Protein AF-A0A9Q4D054-F1 (afdb_monomer)

Mean predicted aligned error: 5.79 Å

Radius of gyration: 27.64 Å; Cα contacts (8 Å, |Δi|>4): 258; chains: 1; bounding box: 65×36×73 Å

Foldseek 3Di:
DVVVLVVVLVVLLQVQLVVCLVCPPVQKDADPPDDSVVDDSSVVSSVLLVCLLVVVCPVRIGGRHPVVVVVSVVSNVVSVVSVVVVVVVVVVLVVLLVLLLVLLLVLLVCVVVVVLVCLQVDDLVVLLVVLQVSLVSLLVNLVCCVVCVVNLLDADPDLSSGSLQRVVSLVSSLVSQCPHPDPSSNVSSVSSVVSLVSSLCSQCVRPQVDDPDSVGSSQSSCVSSVNHPDD

Structure (mmCIF, N/CA/C/O backbone):
data_AF-A0A9Q4D054-F1
#
_entry.id   AF-A0A9Q4D054-F1
#
loop_
_atom_site.group_PDB
_atom_site.id
_atom_site.type_symbol
_atom_site.label_atom_id
_atom_site.label_alt_id
_atom_site.label_comp_id
_atom_site.label_asym_id
_atom_site.label_entity_id
_atom_site.label_seq_id
_atom_site.pdbx_PDB_ins_code
_atom_site.Cartn_x
_atom_site.Cartn_y
_atom_site.Cartn_z
_atom_site.occupancy
_atom_site.B_iso_or_equiv
_atom_site.auth_seq_id
_atom_site.auth_comp_id
_atom_site.auth_asym_id
_atom_site.auth_atom_id
_atom_site.pdbx_PDB_model_num
ATOM 1 N N . MET A 1 1 ? 3.414 -5.822 -8.627 1.00 75.88 1 MET A N 1
ATOM 2 C CA . MET A 1 1 ? 4.301 -4.691 -8.261 1.00 75.88 1 MET A CA 1
ATOM 3 C C . MET A 1 1 ? 5.713 -4.878 -8.777 1.00 75.88 1 MET A C 1
ATOM 5 O O . MET A 1 1 ? 6.088 -4.112 -9.650 1.00 75.88 1 MET A O 1
ATOM 9 N N . ILE A 1 2 ? 6.439 -5.937 -8.394 1.00 84.94 2 ILE A N 1
ATOM 10 C CA . ILE A 1 2 ? 7.695 -6.313 -9.084 1.00 84.94 2 ILE A CA 1
ATOM 11 C C . ILE A 1 2 ? 7.468 -6.390 -10.602 1.00 84.94 2 ILE A C 1
ATOM 13 O O . ILE A 1 2 ? 8.199 -5.785 -11.373 1.00 84.94 2 ILE A O 1
ATOM 17 N N . THR A 1 3 ? 6.364 -7.010 -11.023 1.00 89.25 3 THR A N 1
ATOM 18 C CA . THR A 1 3 ? 5.925 -7.047 -12.426 1.00 89.25 3 THR A CA 1
ATOM 19 C C . THR A 1 3 ? 5.738 -5.664 -13.054 1.00 89.25 3 THR A C 1
ATOM 21 O O . THR A 1 3 ? 6.070 -5.493 -14.216 1.00 89.25 3 THR A O 1
ATOM 24 N N . ALA A 1 4 ? 5.227 -4.678 -12.309 1.00 88.81 4 ALA A N 1
ATOM 25 C CA . ALA A 1 4 ? 5.007 -3.326 -12.824 1.00 88.81 4 ALA A CA 1
ATOM 26 C C . ALA A 1 4 ? 6.339 -2.590 -13.021 1.00 88.81 4 ALA A C 1
ATOM 28 O O . ALA A 1 4 ? 6.563 -2.016 -14.079 1.00 88.81 4 ALA A O 1
ATOM 29 N N . VAL A 1 5 ? 7.258 -2.690 -12.054 1.00 90.25 5 VAL A N 1
ATOM 30 C CA . VAL A 1 5 ? 8.612 -2.123 -12.170 1.00 90.25 5 VAL A CA 1
ATOM 31 C C . VAL A 1 5 ? 9.384 -2.778 -13.317 1.00 90.25 5 VAL A C 1
ATOM 33 O O . VAL A 1 5 ? 10.006 -2.079 -14.113 1.00 90.25 5 VAL A O 1
ATOM 36 N N . LEU A 1 6 ? 9.303 -4.107 -13.451 1.00 92.19 6 LEU A N 1
ATOM 37 C CA . LEU A 1 6 ? 9.899 -4.832 -14.576 1.00 92.19 6 LEU A CA 1
ATOM 38 C C . LEU A 1 6 ? 9.287 -4.400 -15.909 1.00 92.19 6 LEU A C 1
ATOM 40 O O . LEU A 1 6 ? 10.019 -4.168 -16.865 1.00 92.19 6 LEU A O 1
ATOM 44 N N . LEU A 1 7 ? 7.963 -4.244 -15.971 1.00 95.06 7 LEU A N 1
ATOM 45 C CA . LEU A 1 7 ? 7.277 -3.759 -17.164 1.00 95.06 7 LEU A CA 1
ATOM 46 C C . LEU A 1 7 ? 7.747 -2.351 -17.542 1.00 95.06 7 LEU A C 1
ATOM 48 O O . LEU A 1 7 ? 8.040 -2.112 -18.708 1.00 95.06 7 LEU A O 1
ATOM 52 N N . TRP A 1 8 ? 7.869 -1.433 -16.582 1.00 94.25 8 TRP A N 1
ATOM 53 C CA . TRP A 1 8 ? 8.391 -0.089 -16.838 1.00 94.25 8 TRP A CA 1
ATOM 54 C C . TRP A 1 8 ? 9.838 -0.113 -17.327 1.00 94.25 8 TRP A C 1
ATOM 56 O O . TRP A 1 8 ? 10.148 0.569 -18.299 1.00 94.25 8 TRP A O 1
ATOM 66 N N . ALA A 1 9 ? 10.699 -0.932 -16.718 1.00 92.25 9 ALA A N 1
ATOM 67 C CA . ALA A 1 9 ? 12.081 -1.099 -17.163 1.00 92.25 9 ALA A CA 1
ATOM 68 C C . ALA A 1 9 ? 12.156 -1.654 -18.596 1.00 92.25 9 ALA A C 1
ATOM 70 O O . ALA A 1 9 ? 12.941 -1.164 -19.404 1.00 92.25 9 ALA A O 1
ATOM 71 N N . VAL A 1 10 ? 11.301 -2.625 -18.939 1.00 94.06 10 VAL A N 1
ATOM 72 C CA . VAL A 1 10 ? 11.200 -3.179 -20.298 1.00 94.06 10 VAL A CA 1
ATOM 73 C C . VAL A 1 10 ? 10.684 -2.133 -21.285 1.00 94.06 10 VAL A C 1
ATOM 75 O O . VAL A 1 10 ? 11.280 -1.965 -22.344 1.00 94.06 10 VAL A O 1
ATOM 78 N N . LEU A 1 11 ? 9.619 -1.398 -20.952 1.00 95.56 11 LEU A N 1
ATOM 79 C CA . LEU A 1 11 ? 9.072 -0.341 -21.811 1.00 95.56 11 LEU A CA 1
ATOM 80 C C . LEU A 1 11 ? 10.090 0.776 -22.051 1.00 95.56 11 LEU A C 1
ATOM 82 O O . LEU A 1 11 ? 10.229 1.247 -23.177 1.00 95.56 11 LEU A O 1
ATOM 86 N N . GLN A 1 12 ? 10.830 1.166 -21.013 1.00 94.75 12 GLN A N 1
ATOM 87 C CA . GLN A 1 12 ? 11.914 2.132 -21.126 1.00 94.75 12 GLN A CA 1
ATOM 88 C C . GLN A 1 12 ? 13.045 1.579 -22.000 1.00 94.75 12 GLN A C 1
ATOM 90 O O . GLN A 1 12 ? 13.529 2.290 -22.875 1.00 94.75 12 GLN A O 1
ATOM 95 N N . GLY A 1 13 ? 13.410 0.306 -21.829 1.00 93.88 13 GLY A N 1
ATOM 96 C CA . GLY A 1 13 ? 14.429 -0.355 -22.642 1.00 93.88 13 GLY A CA 1
ATOM 97 C C . GLY A 1 13 ? 14.083 -0.418 -24.114 1.00 93.88 13 GLY A C 1
ATOM 98 O O . GLY A 1 13 ? 14.880 -0.006 -24.950 1.00 93.88 13 GLY A O 1
ATOM 99 N N . VAL A 1 14 ? 12.865 -0.847 -24.430 1.00 95.06 14 VAL A N 1
ATOM 100 C CA . VAL A 1 14 ? 12.359 -0.860 -25.804 1.00 95.06 14 VAL A CA 1
ATOM 101 C C . VAL A 1 14 ? 12.275 0.563 -26.362 1.00 95.06 14 VAL A C 1
ATOM 103 O O . VAL A 1 14 ? 12.708 0.798 -27.485 1.00 95.06 14 VAL A O 1
ATOM 106 N N . GLY A 1 15 ? 11.775 1.527 -25.584 1.00 95.31 15 GLY A N 1
ATOM 107 C CA . GLY A 1 15 ? 11.657 2.923 -26.009 1.00 95.31 15 GLY A CA 1
ATOM 108 C C . GLY A 1 15 ? 13.002 3.562 -26.361 1.00 95.31 15 GLY A C 1
ATOM 109 O O . GLY A 1 15 ? 13.136 4.152 -27.430 1.00 95.31 15 GLY A O 1
ATOM 110 N N . TRP A 1 16 ? 14.016 3.404 -25.507 1.00 95.25 16 TRP A N 1
ATOM 111 C CA . TRP A 1 16 ? 15.362 3.916 -25.781 1.00 95.25 16 TRP A CA 1
ATOM 112 C C . TRP A 1 16 ? 16.071 3.140 -26.887 1.00 95.25 16 TRP A C 1
ATOM 114 O O . TRP A 1 16 ? 16.706 3.758 -27.739 1.00 95.25 16 TRP A O 1
ATOM 124 N N . ALA A 1 17 ? 15.901 1.817 -26.949 1.00 93.69 17 ALA A N 1
ATOM 125 C CA . ALA A 1 17 ? 16.440 1.023 -28.046 1.00 93.69 17 ALA A CA 1
ATOM 126 C C . ALA A 1 17 ? 15.888 1.486 -29.401 1.00 93.69 17 ALA A C 1
ATOM 128 O O . ALA A 1 17 ? 16.654 1.606 -30.347 1.00 93.69 17 ALA A O 1
ATOM 129 N N . LEU A 1 18 ? 14.600 1.835 -29.498 1.00 94.94 18 LEU A N 1
ATOM 130 C CA . LEU A 1 18 ? 14.015 2.390 -30.726 1.00 94.94 18 LEU A CA 1
ATOM 131 C C . LEU A 1 18 ? 14.590 3.766 -31.107 1.00 94.94 18 LEU A C 1
ATOM 133 O O . LEU A 1 18 ? 14.653 4.083 -32.292 1.00 94.94 18 LEU A O 1
ATOM 137 N N . ILE A 1 19 ? 15.026 4.573 -30.133 1.00 94.12 19 ILE A N 1
ATOM 138 C CA . ILE A 1 19 ? 15.697 5.862 -30.380 1.00 94.12 19 ILE A CA 1
ATOM 139 C C . ILE A 1 19 ? 17.122 5.639 -30.909 1.00 94.12 19 ILE A C 1
ATOM 141 O O . ILE A 1 19 ? 17.569 6.341 -31.820 1.00 94.12 19 ILE A O 1
ATOM 145 N N . TYR A 1 20 ? 17.834 4.656 -30.357 1.00 93.44 20 TYR A N 1
ATOM 146 C CA . TYR A 1 20 ? 19.212 4.346 -30.742 1.00 93.44 20 TYR A CA 1
ATOM 147 C C . TYR A 1 20 ? 19.309 3.542 -32.033 1.00 93.44 20 TYR A C 1
ATOM 149 O O . TYR A 1 20 ? 20.205 3.811 -32.824 1.00 93.44 20 TYR A O 1
ATOM 157 N N . TYR A 1 21 ? 18.364 2.638 -32.292 1.00 93.75 21 TYR A N 1
ATOM 158 C CA . TYR A 1 21 ? 18.330 1.754 -33.457 1.00 93.75 21 TYR A CA 1
ATOM 159 C C . TYR A 1 21 ? 18.643 2.441 -34.802 1.00 93.75 21 TYR A C 1
ATOM 161 O O . TYR A 1 21 ? 19.543 1.968 -35.487 1.00 93.75 21 TYR A O 1
ATOM 169 N N . PRO A 1 22 ? 18.016 3.575 -35.190 1.00 93.19 22 PRO A N 1
ATOM 170 C CA . PRO A 1 22 ? 18.327 4.232 -36.466 1.00 93.19 22 PRO A CA 1
ATOM 171 C C . PRO A 1 22 ? 19.727 4.867 -36.529 1.00 93.19 22 PRO A C 1
ATOM 173 O O . PRO A 1 22 ? 20.166 5.262 -37.606 1.00 93.19 22 PRO A O 1
ATOM 176 N N . HIS A 1 23 ? 20.411 4.992 -35.391 1.00 90.44 23 HIS A N 1
ATOM 177 C CA . HIS A 1 23 ? 21.765 5.528 -35.282 1.00 90.44 23 HIS A CA 1
ATOM 178 C C . HIS A 1 23 ? 22.808 4.417 -35.096 1.00 90.44 23 HIS A C 1
ATOM 180 O O . HIS A 1 23 ? 23.997 4.713 -35.060 1.00 90.44 23 HIS A O 1
ATOM 186 N N . VAL A 1 24 ? 22.411 3.149 -34.981 1.00 90.12 24 VAL A N 1
ATOM 187 C CA . VAL A 1 24 ? 23.345 2.019 -34.920 1.00 90.12 24 VAL A CA 1
ATOM 188 C C . VAL A 1 24 ? 23.694 1.561 -36.347 1.00 90.12 24 VAL A C 1
ATOM 190 O O . VAL A 1 24 ? 22.805 1.519 -37.197 1.00 90.12 24 VAL A O 1
ATOM 193 N N . PRO A 1 25 ? 24.968 1.245 -36.655 1.00 87.94 25 PRO A N 1
ATOM 194 C CA . PRO A 1 25 ? 26.162 1.462 -35.827 1.00 87.94 25 PRO A CA 1
ATOM 195 C C . PRO A 1 25 ? 26.776 2.868 -35.981 1.00 87.94 25 PRO A C 1
ATOM 197 O O . PRO A 1 25 ? 27.589 3.278 -35.160 1.00 87.94 25 PRO A O 1
ATOM 200 N N . GLY A 1 26 ? 26.402 3.635 -37.014 1.00 88.44 26 GLY A N 1
ATOM 201 C CA . GLY A 1 26 ? 27.140 4.835 -37.450 1.00 88.44 26 GLY A CA 1
ATOM 202 C C . GLY A 1 26 ? 27.190 6.026 -36.476 1.00 88.44 26 GLY A C 1
ATOM 203 O O . GLY A 1 26 ? 28.049 6.892 -36.616 1.00 88.44 26 GLY A O 1
ATOM 204 N N . GLY A 1 27 ? 26.287 6.085 -35.500 1.00 88.44 27 GLY A N 1
ATOM 205 C CA . GLY A 1 27 ? 26.221 7.097 -34.441 1.00 88.44 27 GLY A CA 1
ATOM 206 C C . GLY A 1 27 ? 26.986 6.724 -33.169 1.00 88.44 27 GLY A C 1
ATOM 207 O O . GLY A 1 27 ? 26.933 7.474 -32.187 1.00 88.44 27 GLY A O 1
ATOM 208 N N . PHE A 1 28 ? 27.687 5.586 -33.180 1.00 91.69 28 PHE A N 1
ATOM 209 C CA . PHE A 1 28 ? 28.483 5.074 -32.071 1.00 91.69 28 PHE A CA 1
ATOM 210 C C . PHE A 1 28 ? 29.929 4.803 -32.506 1.00 91.69 28 PHE A C 1
ATOM 212 O O . PHE A 1 28 ? 30.225 4.556 -33.672 1.00 91.69 28 PHE A O 1
ATOM 219 N N . MET A 1 29 ? 30.848 4.902 -31.549 1.00 91.75 29 MET A N 1
ATOM 220 C CA . MET A 1 29 ? 32.232 4.465 -31.681 1.00 91.75 29 MET A CA 1
ATOM 221 C C . MET A 1 29 ? 32.429 3.206 -30.852 1.00 91.75 29 MET A C 1
ATOM 223 O O . MET A 1 29 ? 32.107 3.193 -29.662 1.00 91.75 29 MET A O 1
ATOM 227 N N . HIS A 1 30 ? 33.013 2.193 -31.481 1.00 91.94 30 HIS A N 1
ATOM 228 C CA . HIS A 1 30 ? 33.286 0.900 -30.873 1.00 91.94 30 HIS A CA 1
ATOM 229 C C . HIS A 1 30 ? 34.761 0.765 -30.519 1.00 91.94 30 HIS A C 1
ATOM 231 O O . HIS A 1 30 ? 35.642 1.248 -31.236 1.00 91.94 30 HIS A O 1
ATOM 237 N N . SER A 1 31 ? 35.035 0.123 -29.388 1.00 89.38 31 SER A N 1
ATOM 238 C CA . SER A 1 31 ? 36.402 -0.143 -28.948 1.00 89.38 31 SER A CA 1
ATOM 239 C C . SER A 1 31 ? 37.139 -1.105 -29.885 1.00 89.38 31 SER A C 1
ATOM 241 O O . SER A 1 31 ? 36.542 -1.947 -30.557 1.00 89.38 31 SER A O 1
ATOM 243 N N . SER A 1 32 ? 38.469 -0.994 -29.916 1.00 82.81 32 SER A N 1
ATOM 244 C CA . SER A 1 32 ? 39.326 -1.858 -30.729 1.00 82.81 32 SER A CA 1
ATOM 245 C C . SER A 1 32 ? 39.108 -3.336 -30.386 1.00 82.81 32 SER A C 1
ATOM 247 O O . SER A 1 32 ? 39.437 -3.766 -29.283 1.00 82.81 32 SER A O 1
ATOM 249 N N . GLY A 1 33 ? 38.603 -4.115 -31.346 1.00 82.56 33 GLY A N 1
ATOM 250 C CA . GLY A 1 33 ? 38.306 -5.543 -31.176 1.00 82.56 33 GLY A CA 1
ATOM 251 C C . GLY A 1 33 ? 36.815 -5.884 -31.086 1.00 82.56 33 GLY A C 1
ATOM 252 O O . GLY A 1 33 ? 36.487 -7.065 -31.064 1.00 82.56 33 GLY A O 1
ATOM 253 N N . VAL A 1 34 ? 35.931 -4.882 -31.074 1.00 85.31 34 VAL A N 1
ATOM 254 C CA . VAL A 1 34 ? 34.482 -5.060 -31.237 1.00 85.31 34 VAL A CA 1
ATOM 255 C C . VAL A 1 34 ? 34.123 -4.718 -32.681 1.00 85.31 34 VAL A C 1
ATOM 257 O O . VAL A 1 34 ? 34.277 -3.567 -33.090 1.00 85.31 34 VAL A O 1
ATOM 260 N N . ASP A 1 35 ? 33.681 -5.708 -33.457 1.00 86.00 35 ASP A N 1
ATOM 261 C CA . ASP A 1 35 ? 33.114 -5.477 -34.787 1.00 86.00 35 ASP A CA 1
ATOM 262 C C . ASP A 1 35 ? 31.592 -5.281 -34.652 1.00 86.00 35 ASP A C 1
ATOM 264 O O . ASP A 1 35 ? 30.904 -6.206 -34.214 1.00 86.00 35 ASP A O 1
ATOM 268 N N . PRO A 1 36 ? 31.037 -4.106 -35.004 1.00 83.75 36 PRO A N 1
ATOM 269 C CA . PRO A 1 36 ? 29.593 -3.879 -34.958 1.00 83.75 36 PRO A CA 1
ATOM 270 C C . PRO A 1 36 ? 28.806 -4.866 -35.829 1.00 83.75 36 PRO A C 1
ATOM 272 O O . PRO A 1 36 ? 27.658 -5.170 -35.524 1.00 83.75 36 PRO A O 1
ATOM 275 N N . ALA A 1 37 ? 29.413 -5.403 -36.898 1.00 86.56 37 ALA A N 1
ATOM 276 C CA . ALA A 1 37 ? 28.754 -6.352 -37.794 1.00 86.56 37 ALA A CA 1
ATOM 277 C C . ALA A 1 37 ? 28.475 -7.723 -37.147 1.00 86.56 37 ALA A C 1
ATOM 279 O O . ALA A 1 37 ? 27.652 -8.482 -37.665 1.00 86.56 37 ALA A O 1
ATOM 280 N N . ASP A 1 38 ? 29.126 -8.037 -36.021 1.00 88.56 38 ASP A N 1
ATOM 281 C CA . ASP A 1 38 ? 28.925 -9.290 -35.287 1.00 88.56 38 ASP A CA 1
ATOM 282 C C . ASP A 1 38 ? 27.629 -9.292 -34.453 1.00 88.56 38 ASP A C 1
ATOM 284 O O . ASP A 1 38 ? 27.183 -10.351 -33.995 1.00 88.56 38 ASP A O 1
ATOM 288 N N . TYR A 1 39 ? 26.995 -8.128 -34.263 1.00 88.06 39 TYR A N 1
ATOM 289 C CA . TYR A 1 39 ? 25.825 -7.961 -33.404 1.00 88.06 39 TYR A CA 1
ATOM 290 C C . TYR A 1 39 ? 24.630 -7.411 -34.192 1.00 88.06 39 TYR A C 1
ATOM 292 O O . TYR A 1 39 ? 24.776 -6.485 -34.981 1.00 88.06 39 TYR A O 1
ATOM 300 N N . PRO A 1 40 ? 23.404 -7.922 -33.974 1.00 92.06 40 PRO A N 1
ATOM 301 C CA . PRO A 1 40 ? 22.220 -7.294 -34.547 1.00 92.06 40 PRO A CA 1
ATOM 302 C C . PRO A 1 40 ? 22.019 -5.881 -33.982 1.00 92.06 40 PRO A C 1
ATOM 304 O O . PRO A 1 40 ? 21.974 -5.716 -32.761 1.00 92.06 40 PRO A O 1
ATOM 307 N N . ASP A 1 41 ? 21.772 -4.895 -34.847 1.00 91.94 41 ASP A N 1
ATOM 308 C CA . ASP A 1 41 ? 21.657 -3.473 -34.474 1.00 91.94 41 ASP A CA 1
ATOM 309 C C . ASP A 1 41 ? 20.685 -3.208 -33.306 1.00 91.94 41 ASP A C 1
ATOM 311 O O . ASP A 1 41 ? 20.919 -2.366 -32.440 1.00 91.94 41 ASP A O 1
ATOM 315 N N . PHE A 1 42 ? 19.572 -3.949 -33.242 1.00 91.25 42 PHE A N 1
ATOM 316 C CA . PHE A 1 42 ? 18.596 -3.810 -32.154 1.00 91.25 42 PHE A CA 1
ATOM 317 C C . PHE A 1 42 ? 19.110 -4.356 -30.815 1.00 91.25 42 PHE A C 1
ATOM 319 O O . PHE A 1 42 ? 18.810 -3.803 -29.756 1.00 91.25 42 PHE A O 1
ATOM 326 N N . VAL A 1 43 ? 19.887 -5.441 -30.851 1.00 92.00 43 VAL A N 1
ATOM 327 C CA . VAL A 1 43 ? 20.518 -6.016 -29.656 1.00 92.00 43 VAL A CA 1
ATOM 328 C C . VAL A 1 43 ? 21.593 -5.067 -29.139 1.00 92.00 43 VAL A C 1
ATOM 330 O O . VAL A 1 43 ? 21.680 -4.851 -27.934 1.00 92.00 43 VAL A O 1
ATOM 333 N N . GLU A 1 44 ? 22.345 -4.437 -30.039 1.00 92.56 44 GLU A N 1
ATOM 334 C CA . GLU A 1 44 ? 23.320 -3.406 -29.692 1.00 92.56 44 GLU A CA 1
ATOM 335 C C . GLU A 1 44 ? 22.656 -2.153 -29.090 1.00 92.56 44 GLU A C 1
ATOM 337 O O . GLU A 1 44 ? 23.085 -1.654 -28.049 1.00 92.56 44 GLU A O 1
ATOM 342 N N . ALA A 1 45 ? 21.531 -1.698 -29.647 1.00 93.69 45 ALA A N 1
ATOM 343 C CA . ALA A 1 45 ? 20.749 -0.606 -29.065 1.00 93.69 45 ALA A CA 1
ATOM 344 C C . ALA A 1 45 ? 20.244 -0.930 -27.640 1.00 93.69 45 ALA A C 1
ATOM 346 O O . ALA A 1 45 ? 20.303 -0.081 -26.744 1.00 93.69 45 ALA A O 1
ATOM 347 N N . LEU A 1 46 ? 19.786 -2.167 -27.400 1.00 93.56 46 LEU A N 1
ATOM 348 C CA . LEU A 1 46 ? 19.413 -2.640 -26.061 1.00 93.56 46 LEU A CA 1
ATOM 349 C C . LEU A 1 46 ? 20.620 -2.756 -25.123 1.00 93.56 46 LEU A C 1
ATOM 351 O O . LEU A 1 46 ? 20.499 -2.454 -23.936 1.00 93.56 46 LEU A O 1
ATOM 355 N N . TYR A 1 47 ? 21.777 -3.171 -25.634 1.00 93.38 47 TYR A N 1
ATOM 356 C CA . TYR A 1 47 ? 23.019 -3.225 -24.870 1.00 93.38 47 TYR A CA 1
ATOM 357 C C . TYR A 1 47 ? 23.406 -1.836 -24.347 1.00 93.38 47 TYR A C 1
ATOM 359 O O . TYR A 1 47 ? 23.598 -1.667 -23.140 1.00 93.38 47 TYR A O 1
ATOM 367 N N . VAL A 1 48 ? 23.400 -0.819 -25.218 1.00 92.69 48 VAL A N 1
ATOM 368 C CA . VAL A 1 48 ? 23.638 0.584 -24.834 1.00 92.69 48 VAL A CA 1
ATOM 369 C C . VAL A 1 48 ? 22.617 1.047 -23.791 1.00 92.69 48 VAL A C 1
ATOM 371 O O . VAL A 1 48 ? 22.988 1.703 -22.808 1.00 92.69 48 VAL A O 1
ATOM 374 N N . PHE A 1 49 ? 21.344 0.663 -23.955 1.00 92.25 49 PHE A N 1
ATOM 375 C CA . PHE A 1 49 ? 20.312 0.942 -22.961 1.00 92.25 49 PHE A CA 1
ATOM 376 C C . PHE A 1 49 ? 20.676 0.359 -21.589 1.00 92.25 49 PHE A C 1
ATOM 378 O O . PHE A 1 49 ? 20.699 1.106 -20.610 1.00 92.25 49 PHE A O 1
ATOM 385 N N . PHE A 1 50 ? 20.987 -0.937 -21.498 1.00 91.50 50 PHE A N 1
ATOM 386 C CA . PHE A 1 50 ? 21.301 -1.576 -20.219 1.00 91.50 50 PHE A CA 1
ATOM 387 C C . PHE A 1 50 ? 22.544 -0.973 -19.572 1.00 91.50 50 PHE A C 1
ATOM 389 O O . PHE A 1 50 ? 22.503 -0.668 -18.383 1.00 91.50 50 PHE A O 1
ATOM 396 N N . MET A 1 51 ? 23.599 -0.720 -20.350 1.00 92.56 51 MET A N 1
ATOM 397 C CA . MET A 1 51 ? 24.837 -0.112 -19.854 1.00 92.56 51 MET A CA 1
ATOM 398 C C . MET A 1 51 ? 24.615 1.275 -19.254 1.00 92.56 51 MET A C 1
ATOM 400 O O . MET A 1 51 ? 25.193 1.604 -18.215 1.00 92.56 51 MET A O 1
ATOM 404 N N . THR A 1 52 ? 23.760 2.073 -19.890 1.00 91.75 52 THR A N 1
ATOM 405 C CA . THR A 1 52 ? 23.425 3.426 -19.436 1.00 91.75 52 THR A CA 1
ATOM 406 C C . THR A 1 52 ? 22.452 3.394 -18.254 1.00 91.75 52 THR A C 1
ATOM 408 O O . THR A 1 52 ? 22.629 4.144 -17.296 1.00 91.75 52 THR A O 1
ATOM 411 N N . LEU A 1 53 ? 21.459 2.495 -18.267 1.00 89.75 53 LEU A N 1
ATOM 412 C CA . LEU A 1 53 ? 20.499 2.319 -17.172 1.00 89.75 53 LEU A CA 1
ATOM 413 C C . LEU A 1 53 ? 21.185 1.851 -15.886 1.00 89.75 53 LEU A C 1
ATOM 415 O O . LEU A 1 53 ? 20.921 2.392 -14.815 1.00 89.75 53 LEU A O 1
ATOM 419 N N . SER A 1 54 ? 22.056 0.844 -15.980 1.00 88.25 54 SER A N 1
ATOM 420 C CA . SER A 1 54 ? 22.768 0.297 -14.824 1.00 88.25 54 SER A CA 1
ATOM 421 C C . SER A 1 54 ? 23.945 1.168 -14.392 1.00 88.25 54 SER A C 1
ATOM 423 O O . SER A 1 54 ? 24.639 0.814 -13.441 1.00 88.25 54 SER A O 1
ATOM 425 N N . THR A 1 55 ? 24.200 2.283 -15.090 1.00 88.69 55 THR A N 1
ATOM 426 C CA . THR A 1 55 ? 25.364 3.164 -14.898 1.00 88.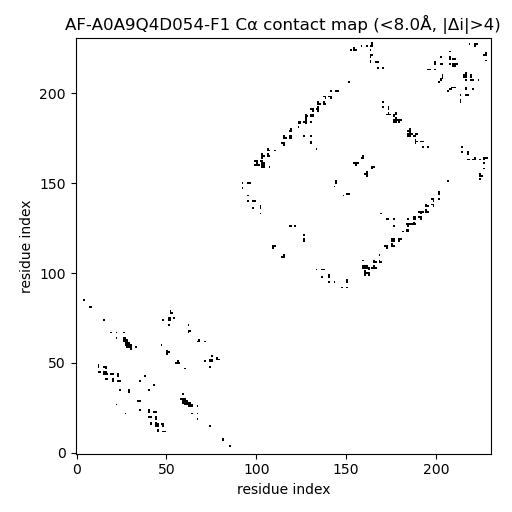69 55 THR A CA 1
ATOM 427 C C . THR A 1 55 ? 26.710 2.439 -15.003 1.00 88.69 55 THR A C 1
ATOM 429 O O . THR A 1 55 ? 27.717 2.915 -14.490 1.00 88.69 55 THR A O 1
ATOM 432 N N . LEU A 1 56 ? 26.725 1.269 -15.651 1.00 91.00 56 LEU A N 1
ATOM 433 C CA . LEU A 1 56 ? 27.895 0.400 -15.698 1.00 91.00 56 LEU A CA 1
ATOM 434 C C . LEU A 1 56 ? 28.880 0.894 -16.755 1.00 91.00 56 LEU A C 1
ATOM 436 O O . LEU A 1 56 ? 30.062 1.024 -16.457 1.00 91.00 56 LEU A O 1
ATOM 440 N N . GLY A 1 57 ? 28.373 1.196 -17.957 1.00 88.94 57 GLY A N 1
ATOM 441 C CA . GLY A 1 57 ? 29.105 1.905 -19.006 1.00 88.94 57 GLY A CA 1
ATOM 442 C C . GLY A 1 57 ? 30.521 1.386 -19.258 1.00 88.94 57 GLY A C 1
ATOM 443 O O . GLY A 1 57 ? 31.472 2.136 -19.056 1.00 88.94 57 GLY A O 1
ATOM 444 N N . PHE A 1 58 ? 30.665 0.139 -19.725 1.00 88.62 58 PHE A N 1
ATOM 445 C CA . PHE A 1 58 ? 31.973 -0.474 -20.013 1.00 88.62 58 PHE A CA 1
ATOM 446 C C . PHE A 1 58 ? 32.872 0.368 -20.941 1.00 88.62 58 PHE A C 1
ATOM 448 O O . PHE A 1 58 ? 34.093 0.227 -20.899 1.00 88.62 58 PHE A O 1
ATOM 455 N N . GLY A 1 59 ? 32.283 1.267 -21.737 1.00 87.81 59 GLY A N 1
ATOM 456 C CA . GLY A 1 59 ? 33.006 2.198 -22.607 1.00 87.81 59 GLY A CA 1
ATOM 457 C C . GLY A 1 59 ? 33.448 1.576 -23.931 1.00 87.81 59 GLY A C 1
ATOM 458 O O . GLY A 1 59 ? 34.213 2.184 -24.672 1.00 87.81 59 GLY A O 1
ATOM 459 N N . ASP A 1 60 ? 32.962 0.376 -24.224 1.00 90.25 60 ASP A N 1
ATOM 460 C CA . ASP A 1 60 ? 33.166 -0.363 -25.462 1.00 90.25 60 ASP A CA 1
ATOM 461 C C . ASP A 1 60 ? 32.281 0.135 -26.610 1.00 90.25 60 ASP A C 1
ATOM 463 O O . ASP A 1 60 ? 32.703 0.048 -27.760 1.00 90.25 60 ASP A O 1
ATOM 467 N N . VAL A 1 61 ? 31.109 0.699 -26.297 1.00 90.81 61 VAL A N 1
ATOM 468 C CA . VAL A 1 61 ? 30.218 1.393 -27.238 1.00 90.81 61 VAL A CA 1
ATOM 469 C C . VAL A 1 61 ? 29.930 2.796 -26.706 1.00 90.81 61 VAL A C 1
ATOM 471 O O . VAL A 1 61 ? 29.324 2.963 -25.645 1.00 90.81 61 VAL A O 1
ATOM 474 N N . VAL A 1 62 ? 30.377 3.825 -27.429 1.00 91.25 62 VAL A N 1
ATOM 475 C CA . VAL A 1 62 ? 30.305 5.228 -26.988 1.00 91.25 62 VAL A CA 1
ATOM 476 C C . VAL A 1 62 ? 29.538 6.074 -28.006 1.00 91.25 62 VAL A C 1
ATOM 478 O O . VAL A 1 62 ? 29.883 6.052 -29.186 1.00 91.25 62 VAL A O 1
ATOM 481 N N . PRO A 1 63 ? 28.527 6.864 -27.597 1.00 91.25 63 PRO A N 1
ATOM 482 C CA . PRO A 1 63 ? 27.771 7.700 -28.525 1.00 91.25 63 PRO A CA 1
ATOM 483 C C . PRO A 1 63 ? 28.625 8.847 -29.080 1.00 91.25 63 PRO A C 1
ATOM 485 O O . PRO A 1 63 ? 29.217 9.626 -28.326 1.00 91.25 63 PRO A O 1
ATOM 488 N N . THR A 1 64 ? 28.656 8.986 -30.405 1.00 92.88 64 THR A N 1
ATOM 489 C CA . THR A 1 64 ? 29.393 10.045 -31.116 1.00 92.88 64 THR A CA 1
ATOM 490 C C . THR A 1 64 ? 28.470 11.048 -31.792 1.00 92.88 64 THR A C 1
ATOM 492 O O . THR A 1 64 ? 28.811 12.234 -31.843 1.00 92.88 64 THR A O 1
ATOM 495 N N . ASP A 1 65 ? 27.293 10.607 -32.240 1.00 92.19 65 ASP A N 1
ATOM 496 C CA . ASP A 1 65 ? 26.283 11.476 -32.839 1.00 92.19 65 ASP A CA 1
ATOM 497 C C . ASP A 1 65 ? 25.789 12.545 -31.835 1.00 92.19 65 ASP A C 1
ATOM 499 O O . ASP A 1 65 ? 25.446 12.202 -30.697 1.00 92.19 65 ASP A O 1
ATOM 503 N N . PRO A 1 66 ? 25.737 13.844 -32.204 1.00 91.44 66 PRO A N 1
ATOM 504 C CA . PRO A 1 66 ? 25.308 14.906 -31.296 1.00 91.44 66 PRO A CA 1
ATOM 505 C C . PRO A 1 66 ? 23.931 14.678 -30.664 1.00 91.44 66 PRO A C 1
ATOM 507 O O . PRO A 1 66 ? 23.750 15.008 -29.491 1.00 91.44 66 PRO A O 1
ATOM 510 N N . GLY A 1 67 ? 22.980 14.098 -31.406 1.00 91.25 67 GLY A N 1
ATOM 511 C CA . GLY A 1 67 ? 21.649 13.781 -30.890 1.00 91.25 67 GLY A CA 1
ATOM 512 C C . GLY A 1 67 ? 21.715 12.716 -29.801 1.00 91.25 67 GLY A C 1
ATOM 513 O O . GLY A 1 67 ? 21.229 12.922 -28.685 1.00 91.25 67 GLY A O 1
ATOM 514 N N . ILE A 1 68 ? 22.404 11.609 -30.082 1.00 91.38 68 ILE A N 1
ATOM 515 C CA . ILE A 1 68 ? 22.568 10.509 -29.124 1.00 91.38 68 ILE A CA 1
ATOM 516 C C . ILE A 1 68 ? 23.387 10.928 -27.892 1.00 91.38 68 ILE A C 1
ATOM 518 O O . ILE A 1 68 ? 23.074 10.520 -26.771 1.00 91.38 68 ILE A O 1
ATOM 522 N N . ARG A 1 69 ? 24.381 11.811 -28.047 1.00 92.44 69 ARG A N 1
ATOM 523 C CA . ARG A 1 69 ? 25.168 12.349 -26.921 1.00 92.44 69 ARG A CA 1
ATOM 524 C C . ARG A 1 69 ? 24.343 13.167 -25.929 1.00 92.44 69 ARG A C 1
ATOM 526 O O . ARG A 1 69 ? 24.705 13.220 -24.757 1.00 92.44 69 ARG A O 1
ATOM 533 N N . VAL A 1 70 ? 23.251 13.789 -26.373 1.00 92.69 70 VAL A N 1
ATOM 534 C CA . VAL A 1 70 ? 22.278 14.453 -25.488 1.00 92.69 70 VAL A CA 1
ATOM 535 C C . VAL A 1 70 ? 21.265 13.447 -24.941 1.00 92.69 70 VAL A C 1
ATOM 537 O O . VAL A 1 70 ? 20.887 13.517 -23.771 1.00 92.69 70 VAL A O 1
ATOM 540 N N . ALA A 1 71 ? 20.855 12.482 -25.763 1.00 92.25 71 ALA A N 1
ATOM 541 C CA . ALA A 1 71 ? 19.913 11.436 -25.384 1.00 92.25 71 ALA A CA 1
ATOM 542 C C . ALA A 1 71 ? 20.435 10.546 -24.242 1.00 92.25 71 ALA A C 1
ATOM 544 O O . ALA A 1 71 ? 19.679 10.230 -23.330 1.00 92.25 71 ALA A O 1
ATOM 545 N N . ALA A 1 72 ? 21.716 10.164 -24.251 1.00 90.38 72 ALA A N 1
ATOM 546 C CA . ALA A 1 72 ? 22.287 9.247 -23.260 1.00 90.38 72 ALA A CA 1
ATOM 547 C C . ALA A 1 72 ? 22.231 9.775 -21.804 1.00 90.38 72 ALA A C 1
ATOM 549 O O . ALA A 1 72 ? 21.740 9.055 -20.931 1.00 90.38 72 ALA A O 1
ATOM 550 N N . PRO A 1 73 ? 22.618 11.031 -21.495 1.00 91.50 73 PRO A N 1
ATOM 551 C CA . PRO A 1 73 ? 22.395 11.609 -20.168 1.00 91.50 73 PRO A CA 1
ATOM 552 C C . PRO A 1 73 ? 20.917 11.681 -19.765 1.00 91.50 73 PRO A C 1
ATOM 554 O O . PRO A 1 73 ? 20.583 11.421 -18.609 1.00 91.50 73 PRO A O 1
ATOM 557 N N . LEU A 1 74 ? 20.017 12.006 -20.702 1.00 93.56 74 LEU A N 1
ATOM 558 C CA . LEU A 1 74 ? 18.575 12.022 -20.433 1.00 93.56 74 LEU A CA 1
ATOM 559 C C . LEU A 1 74 ? 18.060 10.620 -20.105 1.00 93.56 74 LEU A C 1
ATOM 561 O O . LEU A 1 74 ? 17.296 10.458 -19.152 1.00 93.56 74 LEU A O 1
ATOM 565 N N . GLN A 1 75 ? 18.528 9.599 -20.825 1.00 93.88 75 GLN A N 1
ATOM 566 C CA . GLN A 1 75 ? 18.247 8.214 -20.483 1.00 93.88 75 GLN A CA 1
ATOM 567 C C . GLN A 1 75 ? 18.697 7.918 -19.053 1.00 93.88 75 GLN A C 1
ATOM 569 O O . GLN A 1 75 ? 17.880 7.441 -18.265 1.00 93.88 75 GLN A O 1
ATOM 574 N N . ALA A 1 76 ? 19.950 8.216 -18.704 1.00 92.38 76 ALA A N 1
ATOM 575 C CA . ALA A 1 76 ? 20.480 7.953 -17.369 1.00 92.38 76 ALA A CA 1
ATOM 576 C C . ALA A 1 76 ? 19.624 8.615 -16.272 1.00 92.38 76 ALA A C 1
ATOM 578 O O . ALA A 1 76 ? 19.286 7.966 -15.284 1.00 92.38 76 ALA A O 1
ATOM 579 N N . LEU A 1 77 ? 19.181 9.862 -16.478 1.00 94.44 77 LEU A N 1
ATOM 580 C CA . LEU A 1 77 ? 18.268 10.552 -15.560 1.00 94.44 77 LEU A CA 1
ATOM 581 C C . LEU A 1 77 ? 16.917 9.843 -15.436 1.00 94.44 77 LEU A C 1
ATOM 583 O O . LEU A 1 77 ? 16.420 9.658 -14.326 1.00 94.44 77 LEU A O 1
ATOM 587 N N . THR A 1 78 ? 16.321 9.418 -16.552 1.00 93.75 78 THR A N 1
ATOM 588 C CA . THR A 1 78 ? 15.042 8.691 -16.512 1.00 93.75 78 THR A CA 1
ATOM 589 C C . THR A 1 78 ? 15.179 7.314 -15.858 1.00 93.75 78 THR A C 1
ATOM 591 O O . THR A 1 78 ? 14.271 6.880 -15.154 1.00 93.75 78 THR A O 1
ATOM 594 N N . GLY A 1 79 ? 16.307 6.626 -16.051 1.00 91.38 79 GLY A N 1
ATOM 595 C CA . GLY A 1 79 ? 16.612 5.355 -15.396 1.00 91.38 79 GLY A CA 1
ATOM 596 C C . GLY A 1 79 ? 16.809 5.518 -13.891 1.00 91.38 79 GLY A C 1
ATOM 597 O O . GLY A 1 79 ? 16.221 4.789 -13.093 1.00 91.38 79 GLY A O 1
ATOM 598 N N . PHE A 1 80 ? 17.557 6.546 -13.489 1.00 92.06 80 PHE A N 1
ATOM 599 C CA . PHE A 1 80 ? 17.718 6.917 -12.087 1.00 92.06 80 PHE A CA 1
ATOM 600 C C . PHE A 1 80 ? 16.378 7.282 -11.434 1.00 92.06 80 PHE A C 1
ATOM 602 O O . PHE A 1 80 ? 16.099 6.842 -10.319 1.00 92.06 80 PHE A O 1
ATOM 609 N N . ALA A 1 81 ? 15.517 8.030 -12.131 1.00 93.12 81 ALA A N 1
ATOM 610 C CA . ALA A 1 81 ? 14.178 8.356 -11.653 1.00 93.12 81 ALA A CA 1
ATOM 611 C C . ALA A 1 81 ? 13.313 7.098 -11.473 1.00 93.12 81 ALA A C 1
ATOM 613 O O . ALA A 1 81 ? 12.638 6.980 -10.452 1.00 93.12 81 ALA A O 1
ATOM 614 N N . LEU A 1 82 ? 13.377 6.137 -12.405 1.00 92.06 82 LEU A N 1
ATOM 615 C CA . LEU A 1 82 ? 12.666 4.859 -12.300 1.00 92.06 82 LEU A CA 1
ATOM 616 C C . LEU A 1 82 ? 13.116 4.059 -11.068 1.00 92.06 82 LEU A C 1
ATOM 618 O O . LEU A 1 82 ? 12.275 3.623 -10.282 1.00 92.06 82 LEU A O 1
ATOM 622 N N . LEU A 1 83 ? 14.429 3.882 -10.880 1.00 90.00 83 LEU A N 1
ATOM 623 C CA . LEU A 1 83 ? 14.985 3.157 -9.731 1.00 90.00 83 LEU A CA 1
ATOM 624 C C . LEU A 1 83 ? 14.641 3.849 -8.408 1.00 90.00 83 LEU A C 1
ATOM 626 O O . LEU A 1 83 ? 14.235 3.191 -7.450 1.00 90.00 83 LEU A O 1
ATOM 630 N N . THR A 1 84 ? 14.753 5.178 -8.377 1.00 92.88 84 THR A N 1
ATOM 631 C CA . THR A 1 84 ? 14.385 5.990 -7.214 1.00 92.88 84 THR A CA 1
ATOM 632 C C . THR A 1 84 ? 12.907 5.812 -6.879 1.00 92.88 84 THR A C 1
ATOM 634 O O . THR A 1 84 ? 12.578 5.469 -5.748 1.00 92.88 84 THR A O 1
ATOM 637 N N . ALA A 1 85 ? 12.016 5.958 -7.863 1.00 91.50 85 ALA A N 1
ATOM 638 C CA . ALA A 1 85 ? 10.579 5.789 -7.676 1.00 91.50 85 ALA A CA 1
ATOM 639 C C . ALA A 1 85 ? 10.219 4.374 -7.197 1.00 91.50 85 ALA A C 1
ATOM 641 O O . ALA A 1 85 ? 9.423 4.229 -6.269 1.00 91.50 85 ALA A O 1
ATOM 642 N N . ALA A 1 86 ? 10.838 3.338 -7.773 1.00 90.75 86 ALA A N 1
ATOM 643 C CA . ALA A 1 86 ? 10.629 1.952 -7.364 1.00 90.75 86 ALA A CA 1
ATOM 644 C C . ALA A 1 86 ? 11.029 1.719 -5.896 1.00 90.75 86 ALA A C 1
ATOM 646 O O . ALA A 1 86 ? 10.264 1.122 -5.135 1.00 90.75 86 ALA A O 1
ATOM 647 N N . LEU A 1 87 ? 12.195 2.226 -5.479 1.00 90.88 87 LEU A N 1
ATOM 648 C CA . LEU A 1 87 ? 12.662 2.121 -4.097 1.00 90.88 87 LEU A CA 1
ATOM 649 C C . LEU A 1 87 ? 11.769 2.911 -3.132 1.00 90.88 87 LEU A C 1
ATOM 651 O O . LEU A 1 87 ? 11.364 2.390 -2.094 1.00 90.88 87 LEU A O 1
ATOM 655 N N . THR A 1 88 ? 11.437 4.155 -3.482 1.00 91.50 88 THR A N 1
ATOM 656 C CA . THR A 1 88 ? 10.571 5.024 -2.681 1.00 91.50 88 THR A CA 1
ATOM 657 C C . THR A 1 88 ? 9.198 4.401 -2.473 1.00 91.50 88 THR A C 1
ATOM 659 O O . THR A 1 88 ? 8.708 4.373 -1.346 1.00 91.50 88 THR A O 1
ATOM 662 N N . TRP A 1 89 ? 8.593 3.852 -3.525 1.00 86.50 89 TRP A N 1
ATOM 663 C CA . TRP A 1 89 ? 7.302 3.186 -3.411 1.00 86.50 89 TRP A CA 1
ATOM 664 C C . TRP A 1 89 ? 7.387 1.939 -2.515 1.00 86.50 89 TRP A C 1
ATOM 666 O O . TRP A 1 89 ? 6.541 1.754 -1.641 1.00 86.50 89 TRP A O 1
ATOM 676 N N . PHE A 1 90 ? 8.450 1.130 -2.637 1.00 84.94 90 PHE A N 1
ATOM 677 C CA . PHE A 1 90 ? 8.652 -0.034 -1.763 1.00 84.94 90 PHE A CA 1
ATOM 678 C C . PHE A 1 90 ? 8.751 0.361 -0.281 1.00 84.94 90 PHE A C 1
ATOM 680 O O . PHE A 1 90 ? 8.189 -0.306 0.588 1.00 84.94 90 PHE A O 1
ATOM 687 N N . MET A 1 91 ? 9.420 1.479 0.013 1.00 88.12 91 MET A N 1
ATOM 688 C CA . MET A 1 91 ? 9.500 2.021 1.371 1.00 88.12 91 MET A CA 1
ATOM 689 C C . MET A 1 91 ? 8.153 2.549 1.884 1.00 88.12 91 MET A C 1
ATOM 691 O O . MET A 1 91 ? 7.895 2.471 3.083 1.00 88.12 91 MET A O 1
ATOM 695 N N . GLN A 1 92 ? 7.294 3.070 1.004 1.00 87.94 92 GLN A N 1
ATOM 696 C CA . GLN A 1 92 ? 5.993 3.630 1.384 1.00 87.94 92 GLN A CA 1
ATOM 697 C C . GLN A 1 92 ? 4.910 2.570 1.596 1.00 87.94 92 GLN A C 1
ATOM 699 O O . GLN A 1 92 ? 4.048 2.763 2.451 1.00 87.94 92 GLN A O 1
ATOM 704 N N . ILE A 1 93 ? 4.962 1.434 0.892 1.00 83.19 93 ILE A N 1
ATOM 705 C CA . ILE A 1 93 ? 3.904 0.419 1.007 1.00 83.19 93 ILE A CA 1
ATOM 706 C C . ILE A 1 93 ? 4.023 -0.471 2.252 1.00 83.19 93 ILE A C 1
ATOM 708 O O . ILE A 1 93 ? 3.020 -0.968 2.767 1.00 83.19 93 ILE A O 1
ATOM 712 N N . TYR A 1 94 ? 5.236 -0.676 2.771 1.00 84.38 94 TYR A N 1
ATOM 713 C CA . TYR A 1 94 ? 5.446 -1.581 3.904 1.00 84.38 94 TYR A CA 1
ATOM 714 C C . TYR A 1 94 ? 4.797 -1.097 5.220 1.00 84.38 94 TYR A C 1
ATOM 716 O O . TYR A 1 94 ? 4.157 -1.910 5.896 1.00 84.38 94 TYR A O 1
ATOM 724 N N . PRO A 1 95 ? 4.893 0.192 5.615 1.00 90.06 95 PRO A N 1
ATOM 725 C CA . PRO A 1 95 ? 4.318 0.657 6.876 1.00 90.06 95 PRO A CA 1
ATOM 726 C C . PRO A 1 95 ? 2.788 0.494 6.985 1.00 90.06 95 PRO A C 1
ATOM 728 O O . PRO A 1 95 ? 2.357 -0.034 8.013 1.00 90.06 95 PRO A O 1
ATOM 731 N N . PRO A 1 96 ? 1.963 0.861 5.976 1.00 90.69 96 PRO A N 1
ATOM 732 C CA . PRO A 1 96 ? 0.519 0.599 5.997 1.00 90.69 96 PRO A CA 1
ATOM 733 C C . PRO A 1 96 ? 0.170 -0.881 6.186 1.00 90.69 96 PRO A C 1
ATOM 735 O O . PRO A 1 96 ? -0.675 -1.233 7.009 1.00 90.69 96 PRO A O 1
ATOM 738 N N . MET A 1 97 ? 0.868 -1.774 5.476 1.00 89.81 97 MET A N 1
ATOM 739 C CA . MET A 1 97 ? 0.647 -3.218 5.602 1.00 89.81 97 MET A CA 1
ATOM 740 C C . MET A 1 97 ? 0.993 -3.731 6.995 1.00 89.81 97 MET A C 1
ATOM 742 O O . MET A 1 97 ? 0.230 -4.501 7.574 1.00 89.81 97 MET A O 1
ATOM 746 N N . SER A 1 98 ? 2.127 -3.292 7.541 1.00 93.12 98 SER A N 1
ATOM 747 C CA . SER A 1 98 ? 2.563 -3.671 8.885 1.00 93.12 98 SER A CA 1
ATOM 748 C C . SER A 1 98 ? 1.555 -3.227 9.951 1.00 93.12 98 SER A C 1
ATOM 750 O O . SER A 1 98 ? 1.160 -4.031 10.794 1.00 93.12 98 SER A O 1
ATOM 752 N N . ARG A 1 99 ? 1.050 -1.986 9.868 1.00 94.12 99 ARG A N 1
ATOM 753 C CA . ARG A 1 99 ? -0.005 -1.486 10.769 1.00 94.12 99 ARG A CA 1
ATOM 754 C C . ARG A 1 99 ? -1.287 -2.304 10.666 1.00 94.12 99 ARG A C 1
ATOM 756 O O . ARG A 1 99 ? -1.817 -2.734 11.686 1.00 94.12 99 ARG A O 1
ATOM 763 N N . ARG A 1 100 ? -1.753 -2.579 9.442 1.00 95.06 100 ARG A N 1
ATOM 764 C CA . ARG A 1 100 ? -2.957 -3.387 9.196 1.00 95.06 100 ARG A CA 1
ATOM 765 C C . ARG A 1 100 ? -2.845 -4.781 9.822 1.00 95.06 100 ARG A C 1
ATOM 767 O O . ARG A 1 100 ? -3.787 -5.236 10.463 1.00 95.06 100 ARG A O 1
ATOM 774 N N . ARG A 1 101 ? -1.686 -5.429 9.667 1.00 96.19 101 ARG A N 1
ATOM 775 C CA . ARG A 1 101 ? -1.386 -6.744 10.262 1.00 96.19 101 ARG A CA 1
ATOM 776 C C . ARG A 1 101 ? -1.324 -6.691 11.785 1.00 96.19 101 ARG A C 1
ATOM 778 O O . ARG A 1 101 ? -1.859 -7.578 12.436 1.00 96.19 101 ARG A O 1
ATOM 785 N N . SER A 1 102 ? -0.714 -5.648 12.349 1.00 97.25 102 SER A N 1
ATOM 786 C CA . SER A 1 102 ? -0.662 -5.452 13.801 1.00 97.25 102 SER A CA 1
ATOM 787 C C . SER A 1 102 ? -2.059 -5.286 14.398 1.00 97.25 102 SER A C 1
ATOM 789 O O . SER A 1 102 ? -2.349 -5.892 15.423 1.00 97.25 102 SER A O 1
ATOM 791 N N . LEU A 1 103 ? -2.934 -4.508 13.751 1.00 97.88 103 LEU A N 1
ATOM 792 C CA . LEU A 1 103 ? -4.320 -4.347 14.192 1.00 97.88 103 LEU A CA 1
ATOM 793 C C . LEU A 1 103 ? -5.102 -5.661 14.083 1.00 97.88 103 LEU A C 1
ATOM 795 O O . LEU A 1 103 ? -5.842 -6.004 14.998 1.00 97.88 103 LEU A O 1
ATOM 799 N N . ALA A 1 104 ? -4.933 -6.403 12.986 1.00 97.75 104 ALA A N 1
ATOM 800 C CA . ALA A 1 104 ? -5.568 -7.707 12.825 1.00 97.75 104 ALA A CA 1
ATOM 801 C C . ALA A 1 104 ? -5.161 -8.673 13.947 1.00 97.75 104 ALA A C 1
ATOM 803 O O . ALA A 1 104 ? -6.026 -9.262 14.592 1.00 97.75 104 ALA A O 1
ATOM 804 N N . LEU A 1 105 ? -3.859 -8.765 14.232 1.00 97.75 105 LEU A N 1
ATOM 805 C CA . LEU A 1 105 ? -3.342 -9.611 15.300 1.00 97.75 105 LEU A CA 1
ATOM 806 C C . LEU A 1 105 ? -3.872 -9.182 16.675 1.00 97.75 105 LEU A C 1
ATOM 808 O O . LEU A 1 105 ? -4.276 -10.035 17.456 1.00 97.75 105 LEU A O 1
ATOM 812 N N . GLU A 1 106 ? -3.925 -7.880 16.960 1.00 97.94 106 GLU A N 1
ATOM 813 C CA . GLU A 1 106 ? -4.481 -7.367 18.219 1.00 97.94 106 GLU A CA 1
ATOM 814 C C . GLU A 1 106 ? -5.968 -7.725 18.371 1.00 97.94 106 GLU A C 1
ATOM 816 O O . GLU A 1 106 ? -6.386 -8.231 19.411 1.00 97.94 106 GLU A O 1
ATOM 821 N N . LEU A 1 107 ? -6.770 -7.530 17.318 1.00 98.00 107 LEU A N 1
ATOM 822 C CA . LEU A 1 107 ? -8.185 -7.913 17.315 1.00 98.00 107 LEU A CA 1
ATOM 823 C C . LEU A 1 107 ? -8.367 -9.417 17.528 1.00 98.00 107 LEU A 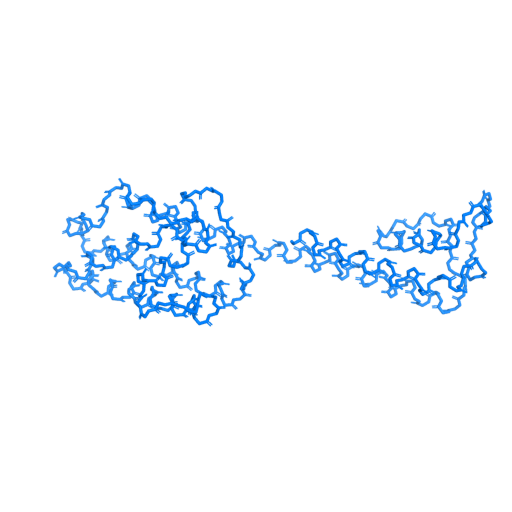C 1
ATOM 825 O O . LEU A 1 107 ? -9.260 -9.816 18.277 1.00 98.00 107 LEU A O 1
ATOM 829 N N . LYS A 1 108 ? -7.504 -10.238 16.919 1.00 97.31 108 LYS A N 1
ATOM 830 C CA . LYS A 1 108 ? -7.48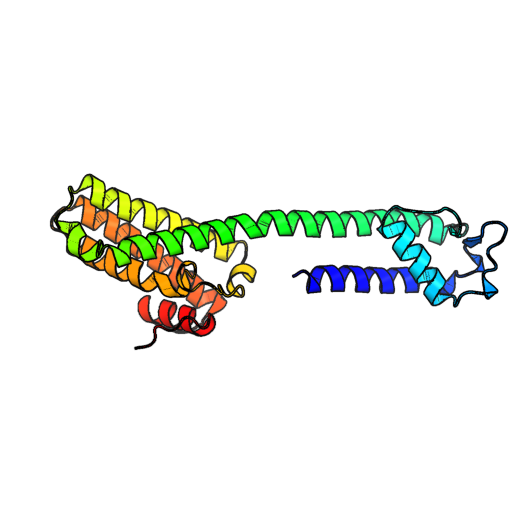7 -11.682 17.145 1.00 97.31 108 LYS A CA 1
ATOM 831 C C . LYS A 1 108 ? -7.171 -12.009 18.607 1.00 97.31 108 LYS A C 1
ATOM 833 O O . LYS A 1 108 ? -7.907 -12.769 19.220 1.00 97.31 108 LYS A O 1
ATOM 838 N N . LEU A 1 109 ? -6.119 -11.434 19.189 1.00 97.38 109 LEU A N 1
ATOM 839 C CA . LEU A 1 109 ? -5.731 -11.707 20.581 1.00 97.38 109 LEU A CA 1
ATOM 840 C C . LEU A 1 109 ? -6.834 -11.310 21.575 1.00 97.38 109 LEU A C 1
ATOM 842 O O . LEU A 1 109 ? -7.104 -12.028 22.541 1.00 97.38 109 LEU A O 1
ATOM 846 N N . LEU A 1 110 ? -7.516 -10.189 21.325 1.00 97.06 110 LEU A N 1
ATOM 847 C CA . LEU A 1 110 ? -8.682 -9.776 22.108 1.00 97.06 110 LEU A CA 1
ATOM 848 C C . LEU A 1 110 ? -9.869 -10.735 21.931 1.00 97.06 110 LEU A C 1
ATOM 850 O O . LEU A 1 110 ? -10.620 -10.962 22.879 1.00 97.06 110 LEU A O 1
ATOM 854 N N . ALA A 1 111 ? -10.042 -11.306 20.739 1.00 96.19 111 ALA A N 1
ATOM 855 C CA . ALA A 1 111 ? -11.063 -12.313 20.479 1.00 96.19 111 ALA A CA 1
ATOM 856 C C . ALA A 1 111 ? -10.755 -13.650 21.167 1.00 96.19 111 ALA A C 1
ATOM 858 O O . ALA A 1 111 ? -11.631 -14.192 21.831 1.00 96.19 111 ALA A O 1
ATOM 859 N N . ASP A 1 112 ? -9.517 -14.138 21.069 1.00 96.44 112 ASP A N 1
ATOM 860 C CA . ASP A 1 112 ? -9.059 -15.399 21.671 1.00 96.44 112 ASP A CA 1
ATOM 861 C C . ASP A 1 112 ? -9.144 -15.379 23.205 1.00 96.44 112 ASP A C 1
ATOM 863 O O . ASP A 1 112 ? -9.243 -16.422 23.848 1.00 96.44 112 ASP A O 1
ATOM 867 N N . THR A 1 113 ? -9.108 -14.186 23.800 1.00 95.44 113 THR A N 1
ATOM 868 C CA . THR A 1 113 ? -9.283 -13.986 25.243 1.00 95.44 113 THR A CA 1
ATOM 869 C C . THR A 1 113 ? -10.718 -13.654 25.648 1.00 95.44 113 THR A C 1
ATOM 871 O O . THR A 1 113 ? -10.942 -13.358 26.815 1.00 95.44 113 THR A O 1
ATOM 874 N N . ASP A 1 114 ? -11.691 -13.685 24.729 1.00 94.38 114 ASP A N 1
ATOM 875 C CA . ASP A 1 114 ? -13.088 -13.300 24.982 1.00 94.38 114 ASP A CA 1
ATOM 876 C C . ASP A 1 114 ? -13.231 -11.902 25.624 1.00 94.38 114 ASP A C 1
ATOM 878 O O . ASP A 1 114 ? -14.143 -11.632 26.416 1.00 94.38 114 ASP A O 1
ATOM 882 N N . TYR A 1 115 ? -12.345 -10.962 25.262 1.00 94.94 115 TYR A N 1
ATOM 883 C CA . TYR A 1 115 ? -12.275 -9.633 25.880 1.00 94.94 115 TYR A CA 1
ATOM 884 C C . TYR A 1 115 ? -13.616 -8.886 25.828 1.00 94.94 115 TYR A C 1
ATOM 886 O O . TYR A 1 115 ? -13.985 -8.206 26.784 1.00 94.94 115 TYR A O 1
ATOM 894 N N . ALA A 1 116 ? -14.382 -9.048 24.742 1.00 94.38 116 ALA A N 1
ATOM 895 C CA . ALA A 1 116 ? -15.707 -8.446 24.598 1.00 94.38 116 ALA A CA 1
ATOM 896 C C . ALA A 1 116 ? -16.677 -8.881 25.711 1.00 94.38 116 ALA A C 1
ATOM 898 O O . ALA A 1 116 ? -17.412 -8.050 26.234 1.00 94.38 116 ALA A O 1
ATOM 899 N N . GLN A 1 117 ? -16.652 -10.148 26.134 1.00 93.31 117 GLN A N 1
ATOM 900 C CA . GLN A 1 117 ? -17.515 -10.628 27.220 1.00 93.31 117 GLN A CA 1
ATOM 901 C C . GLN A 1 117 ? -17.045 -10.120 28.590 1.00 93.31 117 GLN A C 1
ATOM 903 O O . GLN A 1 117 ? -17.854 -9.858 29.481 1.00 93.31 117 GLN A O 1
ATOM 908 N N . MET A 1 118 ? -15.733 -9.949 28.756 1.00 92.75 118 MET A N 1
ATOM 909 C CA . MET A 1 118 ? -15.128 -9.487 30.006 1.00 92.75 118 MET A CA 1
ATOM 910 C C . MET A 1 118 ? -15.069 -7.962 30.135 1.00 92.75 118 MET A C 1
ATOM 912 O O . MET A 1 118 ? -14.709 -7.465 31.200 1.00 92.75 118 MET A O 1
ATOM 916 N N . ILE A 1 119 ? -15.447 -7.196 29.105 1.00 92.69 119 ILE A N 1
ATOM 917 C CA . ILE A 1 119 ? -15.247 -5.739 29.076 1.00 92.69 119 ILE A CA 1
ATOM 918 C C . ILE A 1 119 ? -15.898 -5.011 30.262 1.00 92.69 119 ILE A C 1
ATOM 920 O O . ILE A 1 119 ? -15.349 -4.037 30.771 1.00 92.69 119 ILE A O 1
ATOM 924 N N . GLY A 1 120 ? -17.041 -5.514 30.742 1.00 87.00 120 GLY A N 1
ATOM 925 C CA . GLY A 1 120 ? -17.747 -4.975 31.907 1.00 87.00 120 GLY A CA 1
ATOM 926 C C . GLY A 1 120 ? -17.130 -5.342 33.263 1.00 87.00 120 GLY A C 1
ATOM 927 O O . GLY A 1 120 ? -17.540 -4.777 34.273 1.00 87.00 120 GLY A O 1
ATOM 928 N N . GLN A 1 121 ? -16.178 -6.279 33.298 1.00 89.62 121 GLN A N 1
ATOM 929 C CA . GLN A 1 121 ? -15.475 -6.717 34.511 1.00 89.62 121 GLN A CA 1
ATOM 930 C C . GLN A 1 121 ? -14.210 -5.893 34.782 1.00 89.62 121 GLN A C 1
ATOM 932 O O . GLN A 1 121 ? -13.765 -5.809 35.927 1.00 89.62 121 GLN A O 1
ATOM 937 N N . PHE A 1 122 ? -13.627 -5.285 33.747 1.00 90.19 122 PHE A N 1
ATOM 938 C CA . PHE A 1 122 ? -12.478 -4.397 33.897 1.00 90.19 122 PHE A CA 1
ATOM 939 C C . PHE A 1 122 ? -12.888 -3.045 34.482 1.00 90.19 122 PHE A C 1
ATOM 941 O O . PHE A 1 122 ? -14.040 -2.613 34.388 1.00 90.19 122 PHE A O 1
ATOM 948 N N . ASP A 1 123 ? -11.919 -2.332 35.058 1.00 94.00 123 ASP A N 1
ATOM 949 C CA . ASP A 1 123 ? -12.143 -0.942 35.421 1.00 94.00 123 ASP A CA 1
ATOM 950 C C . ASP A 1 123 ? -12.440 -0.100 34.167 1.00 94.00 123 ASP A C 1
ATOM 952 O O . ASP A 1 123 ? -11.953 -0.364 33.060 1.00 94.00 123 ASP A O 1
ATOM 956 N N . ALA A 1 124 ? -13.241 0.950 34.351 1.00 94.12 124 ALA A N 1
ATOM 957 C CA . ALA A 1 124 ? -13.699 1.784 33.247 1.00 94.12 124 ALA A CA 1
ATOM 958 C C . ALA A 1 124 ? -12.543 2.429 32.467 1.00 94.12 124 ALA A C 1
ATOM 960 O O . ALA A 1 124 ? -12.693 2.673 31.272 1.00 94.12 124 ALA A O 1
ATOM 961 N N . THR A 1 125 ? -11.398 2.697 33.103 1.00 95.81 125 THR A N 1
ATOM 962 C CA . THR A 1 125 ? -10.249 3.335 32.448 1.00 95.81 125 THR A CA 1
ATOM 963 C C . THR A 1 125 ? -9.577 2.364 31.486 1.00 95.81 125 THR A C 1
ATOM 965 O O . THR A 1 125 ? -9.331 2.726 30.335 1.00 95.81 125 THR A O 1
ATOM 968 N N . THR A 1 126 ? -9.334 1.126 31.922 1.00 95.38 126 THR A N 1
ATOM 969 C CA . THR A 1 126 ? -8.730 0.073 31.095 1.00 95.38 126 THR A CA 1
ATOM 970 C C . THR A 1 126 ? -9.610 -0.259 29.893 1.00 95.38 126 THR A C 1
ATOM 972 O O . THR A 1 126 ? -9.137 -0.184 28.760 1.00 95.38 126 THR A O 1
ATOM 975 N N . ALA A 1 127 ? -10.904 -0.520 30.111 1.00 95.81 127 ALA A N 1
ATOM 976 C CA . ALA A 1 127 ? -11.839 -0.807 29.021 1.00 95.81 127 ALA A CA 1
ATOM 977 C C . ALA A 1 127 ? -11.939 0.364 28.023 1.00 95.81 127 ALA A C 1
ATOM 979 O O . ALA A 1 127 ? -11.837 0.170 26.810 1.00 95.81 127 ALA A O 1
ATOM 980 N N . SER A 1 128 ? -12.058 1.601 28.523 1.00 97.69 128 SER A N 1
ATOM 981 C CA . SER A 1 128 ? -12.119 2.798 27.671 1.00 97.69 128 SER A CA 1
ATOM 982 C C . SER A 1 128 ? -10.839 3.006 26.864 1.00 97.69 128 SER A C 1
ATOM 984 O O . SER A 1 128 ? -10.908 3.471 25.725 1.00 97.69 128 SER A O 1
ATOM 986 N N . ARG A 1 129 ? -9.669 2.695 27.439 1.00 97.44 129 ARG A N 1
ATOM 987 C CA . ARG A 1 129 ? -8.369 2.827 26.772 1.00 97.44 129 ARG A CA 1
ATOM 988 C C . ARG A 1 129 ? -8.244 1.852 25.610 1.00 97.44 129 ARG A C 1
ATOM 990 O O . ARG A 1 129 ? -7.882 2.296 24.527 1.00 97.44 129 ARG A O 1
ATOM 997 N N . THR A 1 130 ? -8.576 0.578 25.812 1.00 97.25 130 THR A N 1
ATOM 998 C CA . THR A 1 130 ? -8.522 -0.440 24.751 1.00 97.25 130 THR A CA 1
ATOM 999 C C . THR A 1 130 ? -9.388 -0.035 23.559 1.00 97.25 130 THR A C 1
ATOM 1001 O O . THR A 1 130 ? -8.898 0.029 22.434 1.00 97.25 130 THR A O 1
ATOM 1004 N N . LEU A 1 131 ? -10.644 0.356 23.805 1.00 98.12 131 LEU A N 1
ATOM 1005 C CA . LEU A 1 131 ? -11.556 0.808 22.746 1.00 98.12 131 LEU A CA 1
ATOM 1006 C C . LEU A 1 131 ? -11.038 2.062 22.017 1.00 98.12 131 LEU A C 1
ATOM 1008 O O . LEU A 1 131 ? -11.116 2.141 20.794 1.00 98.12 131 LEU A O 1
ATOM 1012 N N . ASN A 1 132 ? -10.465 3.025 22.749 1.00 98.44 132 ASN A N 1
ATOM 1013 C CA . ASN A 1 132 ? -9.883 4.232 22.153 1.00 98.44 132 ASN A CA 1
ATOM 1014 C C . ASN A 1 132 ? -8.662 3.935 21.273 1.00 98.44 132 ASN A C 1
ATOM 1016 O O . ASN A 1 132 ? -8.512 4.571 20.231 1.00 98.44 132 ASN A O 1
ATOM 1020 N N . VAL A 1 133 ? -7.802 2.996 21.682 1.00 98.25 133 VAL A N 1
ATOM 1021 C CA . VAL A 1 133 ? -6.636 2.568 20.892 1.00 98.25 133 VAL A CA 1
ATOM 1022 C C . VAL A 1 133 ? -7.093 1.901 19.597 1.00 98.25 133 VAL A C 1
ATOM 1024 O O . VAL A 1 133 ? -6.619 2.270 18.528 1.00 98.25 133 VAL A O 1
ATOM 1027 N N . LEU A 1 134 ? -8.072 0.993 19.663 1.00 98.38 134 LEU A N 1
ATOM 1028 C CA . LEU A 1 134 ? -8.624 0.355 18.465 1.00 98.38 134 LEU A CA 1
ATOM 1029 C C . LEU A 1 134 ? -9.259 1.372 17.508 1.00 98.38 134 LEU A C 1
ATOM 1031 O O . LEU A 1 134 ? -9.040 1.294 16.302 1.00 98.38 134 LEU A O 1
ATOM 1035 N N . ALA A 1 135 ? -9.994 2.356 18.035 1.00 98.50 135 ALA A N 1
ATOM 1036 C CA . ALA A 1 135 ? -10.572 3.425 17.224 1.00 98.50 135 ALA A CA 1
ATOM 1037 C C . ALA A 1 135 ? -9.491 4.271 16.523 1.00 98.50 135 ALA A C 1
ATOM 1039 O O . ALA A 1 135 ? -9.654 4.659 15.367 1.00 98.50 135 ALA A O 1
ATOM 1040 N N . GLU A 1 136 ? -8.373 4.549 17.202 1.00 98.38 136 GLU A N 1
ATOM 1041 C CA . GLU A 1 136 ? -7.235 5.261 16.613 1.00 98.38 136 GLU A CA 1
ATOM 1042 C C . GLU A 1 136 ? -6.566 4.448 15.494 1.00 98.38 136 GLU A C 1
ATOM 1044 O O . GLU A 1 136 ? -6.322 4.983 14.410 1.00 98.38 136 GLU A O 1
ATOM 1049 N N . GLU A 1 137 ? -6.303 3.160 15.726 1.00 98.12 137 GLU A N 1
ATOM 1050 C CA . GLU A 1 137 ? -5.687 2.280 14.728 1.00 98.12 137 GLU A CA 1
ATOM 1051 C C . GLU A 1 137 ? -6.593 2.066 13.506 1.00 98.12 137 GLU A C 1
ATOM 1053 O O . GLU A 1 137 ? -6.115 2.127 12.372 1.00 98.12 137 GLU A O 1
ATOM 1058 N N . LEU A 1 138 ? -7.909 1.925 13.694 1.00 97.81 138 LEU A N 1
ATOM 1059 C CA . LEU A 1 138 ? -8.874 1.894 12.586 1.00 97.81 138 LEU A CA 1
ATOM 1060 C C . LEU A 1 138 ? -8.872 3.202 11.788 1.00 97.81 138 LEU A C 1
ATOM 1062 O O . LEU A 1 138 ? -8.900 3.174 10.557 1.00 97.81 138 LEU A O 1
ATOM 1066 N N . GLY A 1 139 ? -8.763 4.345 12.470 1.00 97.69 139 GLY A N 1
ATOM 1067 C CA . GLY A 1 139 ? -8.602 5.644 11.819 1.00 97.69 139 GLY A CA 1
ATOM 1068 C C . GLY A 1 139 ? -7.351 5.708 10.937 1.00 97.69 139 GLY A C 1
ATOM 1069 O O . GLY A 1 139 ? -7.420 6.188 9.803 1.00 97.69 139 GLY A O 1
ATOM 1070 N N . LYS A 1 140 ? -6.218 5.167 11.409 1.00 96.94 140 LYS A N 1
ATOM 1071 C CA . LYS A 1 140 ? -4.981 5.053 10.614 1.00 96.94 140 LYS A CA 1
ATOM 1072 C C . LYS A 1 140 ? -5.185 4.155 9.396 1.00 96.94 140 LYS A C 1
ATOM 1074 O O . LYS A 1 140 ? -4.817 4.556 8.297 1.00 96.94 140 LYS A O 1
ATOM 1079 N N . VAL A 1 141 ? -5.844 3.006 9.553 1.00 96.69 141 VAL A N 1
ATOM 1080 C CA . VAL A 1 141 ? -6.155 2.099 8.434 1.00 96.69 141 VAL A CA 1
ATOM 1081 C C . VAL A 1 141 ? -7.054 2.770 7.387 1.00 96.69 141 VAL A C 1
ATOM 1083 O O . VAL A 1 141 ? -6.809 2.647 6.189 1.00 96.69 141 VAL A O 1
ATOM 1086 N N . ARG A 1 142 ? -8.062 3.540 7.806 1.00 96.25 142 ARG A N 1
ATOM 1087 C CA . ARG A 1 142 ? -8.925 4.309 6.892 1.00 96.25 142 ARG A CA 1
ATOM 1088 C C . ARG A 1 142 ? -8.144 5.366 6.108 1.00 96.25 142 ARG A C 1
ATOM 1090 O O . ARG A 1 142 ? -8.408 5.587 4.922 1.00 96.25 142 ARG A O 1
ATOM 1097 N N . ILE A 1 143 ? -7.186 6.037 6.750 1.00 95.88 143 ILE A N 1
ATOM 1098 C CA . ILE A 1 143 ? -6.271 6.970 6.073 1.00 95.88 143 ILE A CA 1
ATOM 1099 C C . ILE A 1 143 ? -5.375 6.209 5.092 1.00 95.88 143 ILE A C 1
ATOM 1101 O O . ILE A 1 143 ? -5.229 6.646 3.951 1.00 95.88 143 ILE A O 1
ATOM 1105 N N . ASP A 1 144 ? -4.851 5.054 5.496 1.00 94.75 144 ASP A N 1
ATOM 1106 C CA . ASP A 1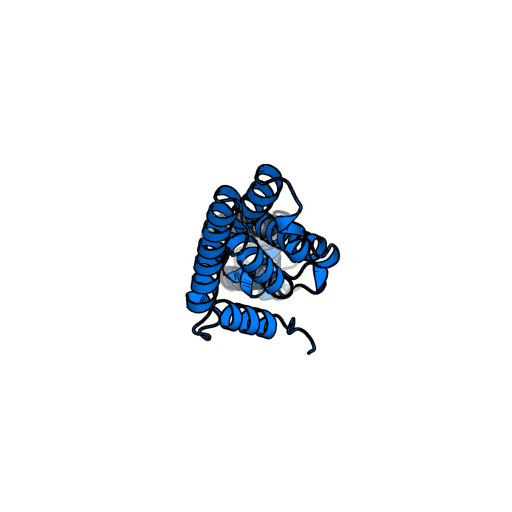 144 ? -3.996 4.212 4.662 1.00 94.75 144 ASP A CA 1
ATOM 1107 C C . ASP A 1 144 ? -4.716 3.779 3.376 1.00 94.75 144 ASP A C 1
ATOM 1109 O O . ASP A 1 144 ? -4.152 3.941 2.298 1.00 94.75 144 ASP A O 1
ATOM 1113 N N . PHE A 1 145 ? -5.987 3.367 3.448 1.00 94.25 145 PHE A N 1
ATOM 1114 C CA . PHE A 1 145 ? -6.807 3.080 2.259 1.00 94.25 145 PHE A CA 1
ATOM 1115 C C . PHE A 1 145 ? -7.090 4.305 1.382 1.00 94.25 145 PHE A C 1
ATOM 1117 O O . PHE A 1 145 ? -7.358 4.164 0.193 1.00 94.25 145 PHE A O 1
ATOM 1124 N N . THR A 1 146 ? -7.045 5.514 1.948 1.00 93.38 146 THR A N 1
ATOM 1125 C CA . THR A 1 146 ? -7.202 6.754 1.171 1.00 93.38 146 THR A CA 1
ATOM 1126 C C . THR A 1 146 ? -5.928 7.087 0.393 1.00 93.38 146 THR A C 1
ATOM 1128 O O . THR A 1 146 ? -6.010 7.584 -0.724 1.00 93.38 146 THR A O 1
ATOM 1131 N N . GLN A 1 147 ? -4.758 6.852 0.991 1.00 91.00 147 GLN A N 1
ATOM 1132 C CA . GLN A 1 147 ? -3.464 7.208 0.403 1.00 91.00 147 GLN A CA 1
ATOM 1133 C C . GLN A 1 147 ? -2.887 6.108 -0.498 1.00 91.00 147 GLN A C 1
ATOM 1135 O O . GLN A 1 147 ? -2.195 6.424 -1.459 1.00 91.00 147 GLN A O 1
ATOM 1140 N N . HIS A 1 148 ? -3.180 4.843 -0.190 1.00 88.75 148 HIS A N 1
ATOM 1141 C CA . HIS A 1 148 ? -2.621 3.656 -0.839 1.00 88.75 148 HIS A CA 1
ATOM 1142 C C . HIS A 1 148 ? -3.749 2.673 -1.181 1.00 88.75 148 HIS A C 1
ATOM 1144 O O . HIS A 1 148 ? -3.862 1.592 -0.590 1.00 88.75 148 HIS A O 1
ATOM 1150 N N . SER A 1 149 ? -4.628 3.058 -2.108 1.00 89.19 149 SER A N 1
ATOM 1151 C CA . SER A 1 149 ? -5.783 2.241 -2.502 1.00 89.19 149 SER A CA 1
ATOM 1152 C C . SER A 1 149 ? -5.369 0.897 -3.109 1.00 89.19 149 SER A C 1
ATOM 1154 O O . SER A 1 149 ? -6.072 -0.099 -2.951 1.00 89.19 149 SER A O 1
ATOM 1156 N N . GLU A 1 150 ? -4.177 0.809 -3.707 1.00 87.12 150 GLU A N 1
ATOM 1157 C CA . GLU A 1 150 ? -3.604 -0.447 -4.189 1.00 87.12 150 GLU A CA 1
ATOM 1158 C C . GLU A 1 150 ? -3.385 -1.477 -3.068 1.00 87.12 150 GLU A C 1
ATOM 1160 O O . GLU A 1 150 ? -3.374 -2.681 -3.331 1.00 87.12 150 GLU A O 1
ATOM 1165 N N . GLY A 1 151 ? -3.253 -1.018 -1.816 1.00 86.88 151 GLY A N 1
ATOM 1166 C CA . GLY A 1 151 ? -3.130 -1.851 -0.619 1.00 86.88 151 GLY A CA 1
ATOM 1167 C C . GLY A 1 151 ? -4.352 -2.739 -0.362 1.00 86.88 151 GLY A C 1
ATOM 1168 O O . GLY A 1 151 ? -4.232 -3.774 0.303 1.00 86.88 151 GLY A O 1
ATOM 1169 N N . PHE A 1 152 ? -5.510 -2.375 -0.918 1.00 90.56 152 PHE A N 1
ATOM 1170 C CA . PHE A 1 152 ? -6.722 -3.187 -0.884 1.00 90.56 152 PHE A CA 1
ATOM 1171 C C . PHE A 1 152 ? -6.509 -4.544 -1.550 1.00 90.56 152 PHE A C 1
ATOM 1173 O O . PHE A 1 152 ? -6.701 -5.571 -0.920 1.00 90.56 152 PHE A O 1
ATOM 1180 N N . TYR A 1 153 ? -5.952 -4.581 -2.758 1.00 88.75 153 TYR A N 1
ATOM 1181 C CA . TYR A 1 153 ? -5.792 -5.827 -3.519 1.00 88.75 153 TYR A CA 1
ATOM 1182 C C . TYR A 1 153 ? -4.753 -6.802 -2.937 1.00 88.75 153 TYR A C 1
ATOM 1184 O O . TYR A 1 153 ? -4.588 -7.919 -3.437 1.00 88.75 153 TYR A O 1
ATOM 1192 N N . PHE A 1 154 ? -4.042 -6.414 -1.875 1.00 87.19 154 PHE A N 1
ATOM 1193 C CA . PHE A 1 154 ? -3.157 -7.318 -1.152 1.00 87.19 154 PHE A CA 1
ATOM 1194 C C . PHE A 1 154 ? -3.944 -8.220 -0.207 1.00 87.19 154 PHE A C 1
ATOM 1196 O O . PHE A 1 154 ? -4.358 -7.811 0.884 1.00 87.19 154 PHE A O 1
ATOM 1203 N N . ARG A 1 155 ? -4.066 -9.483 -0.618 1.00 89.19 155 ARG A N 1
ATOM 1204 C CA . ARG A 1 155 ? -4.635 -10.563 0.186 1.00 89.19 155 ARG A CA 1
ATOM 1205 C C . ARG A 1 155 ? -3.603 -11.111 1.161 1.00 89.19 155 ARG A C 1
ATOM 1207 O O . ARG A 1 155 ? -2.491 -11.463 0.767 1.00 89.19 155 ARG A O 1
ATOM 1214 N N . GLU A 1 156 ? -3.990 -11.188 2.428 1.00 91.75 156 GLU A N 1
ATOM 1215 C CA . GLU A 1 156 ? -3.158 -11.803 3.455 1.00 91.75 156 GLU A CA 1
ATOM 1216 C C . GLU A 1 156 ? -3.283 -13.326 3.379 1.00 91.75 156 GLU A C 1
ATOM 1218 O O . GLU A 1 156 ? -4.393 -13.853 3.290 1.00 91.75 156 GLU A O 1
ATOM 1223 N N . GLN A 1 157 ? -2.143 -14.021 3.388 1.00 89.81 157 GLN A N 1
ATOM 1224 C CA . GLN A 1 157 ? -2.118 -15.487 3.356 1.00 89.81 157 GLN A CA 1
ATOM 1225 C C . GLN A 1 157 ? -2.356 -16.082 4.740 1.00 89.81 157 GLN A C 1
ATOM 1227 O O . GLN A 1 157 ? -3.007 -17.115 4.856 1.00 89.81 157 GLN A O 1
ATOM 1232 N N . ASP A 1 158 ? -1.840 -15.419 5.775 1.00 93.19 158 ASP A N 1
ATOM 1233 C CA . ASP A 1 158 ? -2.078 -15.787 7.162 1.00 93.19 158 ASP A CA 1
ATOM 1234 C C . ASP A 1 158 ? -3.446 -15.237 7.613 1.00 93.19 158 ASP A C 1
ATOM 1236 O O . ASP A 1 158 ? -3.623 -14.013 7.681 1.00 93.19 158 ASP A O 1
ATOM 1240 N N . PRO A 1 159 ? -4.431 -16.101 7.924 1.00 91.81 159 PRO A N 1
ATOM 1241 C CA . PRO A 1 159 ? -5.743 -15.656 8.381 1.00 91.81 159 PRO A CA 1
ATOM 1242 C C . PRO A 1 159 ? -5.689 -14.820 9.666 1.00 91.81 159 PRO A C 1
ATOM 1244 O O . PRO A 1 159 ? -6.541 -13.954 9.876 1.00 91.81 159 PRO A O 1
ATOM 1247 N N . ASP A 1 160 ? -4.683 -15.041 10.511 1.00 93.62 160 ASP A N 1
ATOM 1248 C CA . ASP A 1 160 ? -4.531 -14.342 11.785 1.00 93.62 160 ASP A CA 1
ATOM 1249 C C . ASP A 1 160 ? -4.139 -12.876 11.593 1.00 93.62 160 ASP A C 1
ATOM 1251 O O . ASP A 1 160 ? -4.533 -12.006 12.367 1.00 93.62 160 ASP A O 1
ATOM 1255 N N . LEU A 1 161 ? -3.404 -12.590 10.518 1.00 95.69 161 LEU A N 1
ATOM 1256 C CA . LEU A 1 161 ? -2.952 -11.247 10.154 1.00 95.69 161 LEU A CA 1
ATOM 1257 C C . LEU A 1 161 ? -3.920 -10.539 9.194 1.00 95.69 161 LEU A C 1
ATOM 1259 O O . LEU A 1 161 ? -3.707 -9.380 8.821 1.00 95.69 161 LEU A O 1
ATOM 1263 N N . SER A 1 162 ? -4.986 -11.223 8.774 1.00 96.00 162 SER A N 1
ATOM 1264 C CA . SER A 1 162 ? -5.976 -10.685 7.851 1.00 96.00 162 SER A CA 1
ATOM 1265 C C . SER A 1 162 ? -6.963 -9.770 8.566 1.00 96.00 162 SER A C 1
ATOM 1267 O O . SER A 1 162 ? -7.916 -10.23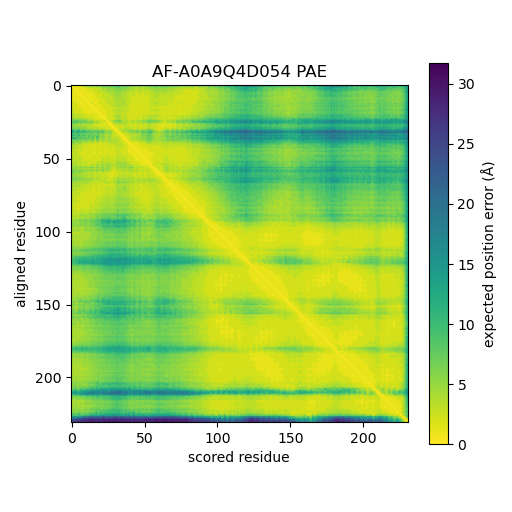3 9.188 1.00 96.00 162 SER A O 1
ATOM 1269 N N . LEU A 1 163 ? -6.815 -8.452 8.407 1.00 96.19 163 LEU A N 1
ATOM 1270 C CA . LEU A 1 163 ? -7.779 -7.504 8.978 1.00 96.19 163 LEU A CA 1
ATOM 1271 C C . LEU A 1 163 ? -9.216 -7.783 8.509 1.00 96.19 163 LEU A C 1
ATOM 1273 O O . LEU A 1 163 ? -10.139 -7.686 9.310 1.00 96.19 163 LEU A O 1
ATOM 1277 N N . ALA A 1 164 ? -9.399 -8.188 7.248 1.00 95.50 164 ALA A N 1
ATOM 1278 C CA . ALA A 1 164 ? -10.712 -8.528 6.702 1.00 95.50 164 ALA A CA 1
ATOM 1279 C C . ALA A 1 164 ? -11.407 -9.636 7.511 1.00 95.50 164 ALA A C 1
ATOM 1281 O O . ALA A 1 164 ? -12.605 -9.567 7.760 1.00 95.50 164 ALA A O 1
ATOM 1282 N N . ARG A 1 165 ? -10.635 -10.613 8.005 1.00 95.25 165 ARG A N 1
ATOM 1283 C CA . ARG A 1 165 ? -11.145 -11.692 8.858 1.00 95.25 165 ARG A CA 1
ATOM 1284 C C . ARG A 1 165 ? -11.441 -11.236 10.285 1.00 95.25 165 ARG A C 1
ATOM 1286 O O . ARG A 1 165 ? -12.368 -11.755 10.903 1.00 95.25 165 ARG A O 1
ATOM 1293 N N . GLN A 1 166 ? -10.636 -10.308 10.809 1.00 97.06 166 GLN A N 1
ATOM 1294 C CA . GLN A 1 166 ? -10.658 -9.932 12.225 1.00 97.06 166 GLN A CA 1
ATOM 1295 C C . GLN A 1 166 ? -11.594 -8.750 12.545 1.00 97.06 166 GLN A C 1
ATOM 1297 O O . GLN A 1 166 ? -12.007 -8.594 13.693 1.00 97.06 166 GLN A O 1
ATOM 1302 N N . LEU A 1 167 ? -11.992 -7.940 11.553 1.00 96.75 167 LEU A N 1
ATOM 1303 C CA . LEU A 1 167 ? -12.903 -6.792 11.727 1.00 96.75 167 LEU A CA 1
ATOM 1304 C C . LEU A 1 167 ? -14.229 -7.105 12.450 1.00 96.75 167 LEU A C 1
ATOM 1306 O O . LEU A 1 167 ? -14.632 -6.293 13.288 1.00 96.75 167 LEU A O 1
ATOM 1310 N N . PRO A 1 168 ? -14.888 -8.264 12.242 1.00 95.88 168 PRO A N 1
ATOM 1311 C CA . PRO A 1 168 ? -16.081 -8.624 13.011 1.00 95.88 168 PRO A CA 1
ATOM 1312 C C . PRO A 1 168 ? -15.859 -8.657 14.534 1.00 95.88 168 PRO A C 1
ATOM 1314 O O . PRO A 1 168 ? -16.792 -8.433 15.303 1.00 95.88 168 PRO A O 1
ATOM 1317 N N . HIS A 1 169 ? -14.632 -8.894 15.009 1.00 96.69 169 HIS A N 1
ATOM 1318 C CA . HIS A 1 169 ? -14.326 -8.830 16.441 1.00 96.69 169 HIS A CA 1
ATOM 1319 C C . HIS A 1 169 ? -14.323 -7.391 16.974 1.00 96.69 169 HIS A C 1
ATOM 13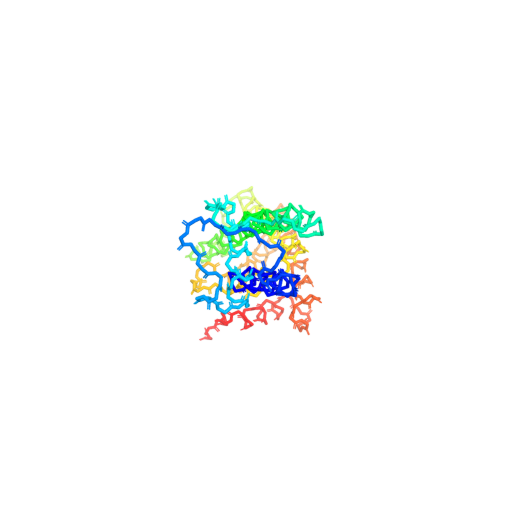21 O O . HIS A 1 169 ? -14.747 -7.164 18.107 1.00 96.69 169 HIS A O 1
ATOM 1327 N N . ALA A 1 170 ? -13.939 -6.406 16.157 1.00 97.56 170 ALA A N 1
ATOM 1328 C CA . ALA A 1 170 ? -14.048 -4.993 16.521 1.00 97.56 170 ALA A CA 1
ATOM 1329 C C . ALA A 1 170 ? -15.516 -4.557 16.675 1.00 97.56 170 ALA A C 1
ATOM 1331 O O . ALA A 1 170 ? -15.847 -3.819 17.602 1.00 97.56 170 ALA A O 1
ATOM 1332 N N . VAL A 1 171 ? -16.404 -5.076 15.820 1.00 97.50 171 VAL A N 1
ATOM 1333 C CA . VAL A 1 171 ? -17.862 -4.883 15.913 1.00 97.50 171 VAL A CA 1
ATOM 1334 C C . VAL A 1 171 ? -18.404 -5.459 17.231 1.00 97.50 171 VAL A C 1
ATOM 1336 O O . VAL A 1 171 ? -19.079 -4.757 17.980 1.00 97.50 171 VAL A O 1
ATOM 1339 N N . LYS A 1 172 ? -18.012 -6.687 17.601 1.00 97.00 172 LYS A N 1
ATOM 1340 C CA . LYS A 1 172 ? -18.385 -7.284 18.902 1.00 97.00 172 LYS A CA 1
ATOM 1341 C C . LYS A 1 172 ? -17.896 -6.453 20.097 1.00 97.00 172 LYS A C 1
ATOM 1343 O O . LYS A 1 172 ? -18.613 -6.315 21.087 1.00 97.00 172 LYS A O 1
ATOM 1348 N N . LEU A 1 173 ? -16.686 -5.892 20.016 1.00 97.19 173 LEU A N 1
ATOM 1349 C CA . LEU A 1 173 ? -16.125 -5.018 21.055 1.00 97.19 173 LEU A CA 1
ATOM 1350 C C . LEU A 1 173 ? -16.887 -3.691 21.176 1.00 97.19 173 LEU A C 1
ATOM 1352 O O . LEU A 1 173 ? -17.140 -3.243 22.297 1.00 97.19 173 LEU A O 1
ATOM 1356 N N . ARG A 1 174 ? -17.284 -3.086 20.047 1.00 97.38 174 ARG A N 1
ATOM 1357 C CA . ARG A 1 174 ? -18.171 -1.911 20.006 1.00 97.38 174 ARG A CA 1
ATOM 1358 C C . ARG A 1 174 ? -19.475 -2.206 20.745 1.00 97.38 174 ARG A C 1
ATOM 1360 O O . ARG A 1 174 ? -19.833 -1.453 21.648 1.00 97.38 174 ARG A O 1
ATOM 1367 N N . ASP A 1 175 ? -20.147 -3.303 20.407 1.00 97.56 175 ASP A N 1
ATOM 1368 C CA . ASP A 1 175 ? -21.459 -3.641 20.975 1.00 97.56 175 ASP A CA 1
ATOM 1369 C C . ASP A 1 175 ? -21.379 -3.914 22.480 1.00 97.56 175 ASP A C 1
ATOM 1371 O O . ASP A 1 175 ? -22.170 -3.385 23.266 1.00 97.56 175 ASP A O 1
ATOM 1375 N N . ALA A 1 176 ? -20.367 -4.673 22.909 1.00 96.81 176 ALA A N 1
ATOM 1376 C CA . ALA A 1 176 ? -20.139 -4.943 24.323 1.00 96.81 176 ALA A CA 1
ATOM 1377 C C . ALA A 1 176 ? -19.800 -3.667 25.115 1.00 96.81 176 ALA A C 1
ATOM 1379 O O . ALA A 1 176 ? -20.299 -3.463 26.224 1.00 96.81 176 ALA A O 1
ATOM 1380 N N . GLY A 1 177 ? -18.987 -2.774 24.541 1.00 97.00 177 GLY A N 1
ATOM 1381 C CA . GLY A 1 177 ? -18.669 -1.480 25.139 1.00 97.00 177 GLY A CA 1
ATOM 1382 C C . GLY A 1 177 ? -19.880 -0.544 25.222 1.00 97.00 177 GLY A C 1
ATOM 1383 O O . GLY A 1 177 ? -20.043 0.161 26.218 1.00 97.00 177 GLY A O 1
ATOM 1384 N N . ALA A 1 178 ? -20.764 -0.564 24.221 1.00 96.94 178 ALA A N 1
ATOM 1385 C CA . ALA A 1 178 ? -22.000 0.217 24.213 1.00 96.94 178 ALA A CA 1
ATOM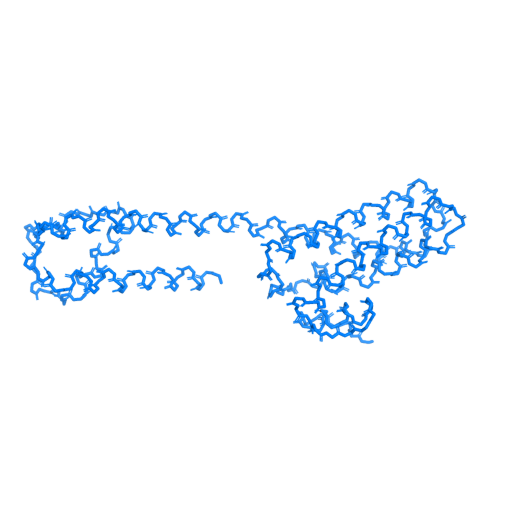 1386 C C . ALA A 1 178 ? -22.990 -0.252 25.294 1.00 96.94 178 ALA A C 1
ATOM 1388 O O . ALA A 1 178 ? -23.678 0.571 25.903 1.00 96.94 178 ALA A O 1
ATOM 1389 N N . ALA A 1 179 ? -23.010 -1.555 25.586 1.00 96.19 179 ALA A N 1
ATOM 1390 C CA . ALA A 1 179 ? -23.803 -2.144 26.664 1.00 96.19 179 ALA A CA 1
ATOM 1391 C C . ALA A 1 179 ? -23.187 -1.956 28.069 1.00 96.19 179 ALA A C 1
ATOM 1393 O O . ALA A 1 179 ? -23.828 -2.279 29.072 1.00 96.19 179 ALA A O 1
ATOM 1394 N N . ALA A 1 180 ? -21.960 -1.432 28.178 1.00 94.94 180 ALA A N 1
ATOM 1395 C CA . ALA A 1 180 ? -21.262 -1.316 29.454 1.00 94.94 180 ALA A CA 1
ATOM 1396 C C . ALA A 1 180 ? -21.917 -0.283 30.405 1.00 94.94 180 ALA A C 1
ATOM 1398 O O . ALA A 1 180 ? -22.382 0.783 29.977 1.00 94.94 180 ALA A O 1
ATOM 1399 N N . PRO A 1 181 ? -21.904 -0.528 31.731 1.00 91.25 181 PRO A N 1
ATOM 1400 C CA . PRO A 1 181 ? -22.557 0.350 32.707 1.00 91.25 181 PRO A CA 1
ATOM 1401 C C . PRO A 1 181 ? -21.848 1.702 32.876 1.00 91.25 181 PRO A C 1
ATOM 1403 O O . PRO A 1 181 ? -22.494 2.717 33.156 1.00 91.25 181 PRO A O 1
ATOM 1406 N N . ALA A 1 182 ? -20.532 1.756 32.665 1.00 94.75 182 ALA A N 1
ATOM 1407 C CA . ALA A 1 182 ? -19.742 2.975 32.799 1.00 94.75 182 ALA A CA 1
ATOM 1408 C C . ALA A 1 182 ? -19.898 3.896 31.576 1.00 94.75 182 ALA A C 1
ATOM 1410 O O . ALA A 1 182 ? -19.666 3.485 30.440 1.00 94.75 182 ALA A O 1
ATOM 1411 N N . SER A 1 183 ? -20.227 5.172 31.804 1.00 94.00 183 SER A N 1
ATOM 1412 C CA . SER A 1 183 ? -20.404 6.165 30.730 1.00 94.00 183 SER A CA 1
ATOM 1413 C C . SER A 1 183 ? -19.139 6.400 29.903 1.00 94.00 183 SER A C 1
ATOM 1415 O O . SER A 1 183 ? -19.240 6.577 28.694 1.00 94.00 183 SER A O 1
ATOM 1417 N N . GLY A 1 184 ? -17.958 6.353 30.531 1.00 95.06 184 GLY A N 1
ATOM 1418 C CA . GLY A 1 184 ? -16.676 6.471 29.830 1.00 95.06 184 GLY A CA 1
ATOM 1419 C C . GLY A 1 184 ? -16.460 5.359 28.801 1.00 95.06 184 GLY A C 1
ATOM 1420 O O . GLY A 1 184 ? -16.077 5.643 27.670 1.00 95.06 184 GLY A O 1
ATOM 1421 N N . VAL A 1 185 ? -16.809 4.116 29.154 1.00 97.31 185 VAL A N 1
ATOM 1422 C CA . VAL A 1 185 ? -16.679 2.961 28.250 1.00 97.31 185 VAL A CA 1
ATOM 1423 C C . VAL A 1 185 ? -17.648 3.088 27.079 1.00 97.31 185 VAL A C 1
ATOM 1425 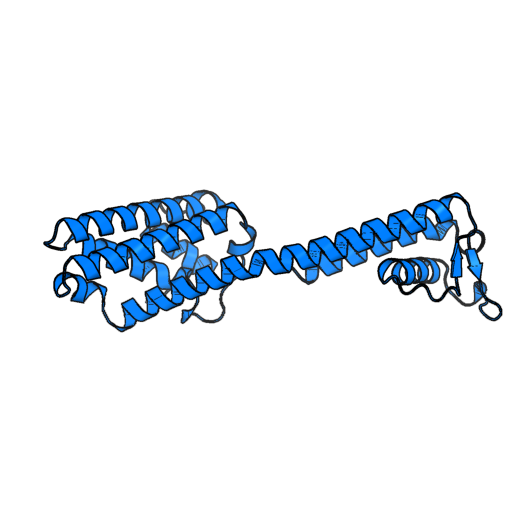O O . VAL A 1 185 ? -17.241 2.885 25.938 1.00 97.31 185 VAL A O 1
ATOM 1428 N N . ARG A 1 186 ? -18.893 3.521 27.332 1.00 97.56 186 ARG A N 1
ATOM 1429 C CA . ARG A 1 186 ? -19.871 3.779 26.263 1.00 97.56 186 ARG A CA 1
ATOM 1430 C C . ARG A 1 186 ? -19.422 4.879 25.304 1.00 97.56 186 ARG A C 1
ATOM 1432 O O . ARG A 1 186 ? -19.596 4.731 24.101 1.00 97.56 186 ARG A O 1
ATOM 1439 N N . LEU A 1 187 ? -18.817 5.956 25.811 1.00 97.81 187 LEU A N 1
ATOM 1440 C CA . LEU A 1 187 ? -18.272 7.021 24.965 1.00 97.81 187 LEU A CA 1
ATOM 1441 C C . LEU A 1 187 ? -17.121 6.506 24.086 1.00 97.81 187 LEU A C 1
ATOM 1443 O O . LEU A 1 187 ? -17.083 6.792 22.890 1.00 97.81 187 LEU A O 1
ATOM 1447 N N . SER A 1 188 ? -16.207 5.710 24.648 1.00 98.25 188 SER A N 1
ATOM 1448 C CA . SER A 1 188 ? -15.149 5.069 23.858 1.00 98.25 188 SER A CA 1
ATOM 1449 C C . SER A 1 188 ? -15.702 4.077 22.830 1.00 98.25 188 SER A C 1
ATOM 1451 O O . SER A 1 188 ? -15.179 4.000 21.722 1.00 98.25 188 SER A O 1
ATOM 1453 N N . ALA A 1 189 ? -16.768 3.344 23.163 1.00 98.12 189 ALA A N 1
ATOM 1454 C CA . ALA A 1 189 ? -17.447 2.444 22.233 1.00 98.12 189 ALA A CA 1
ATOM 1455 C C . ALA A 1 189 ? -18.114 3.206 21.080 1.00 98.12 189 ALA A C 1
ATOM 1457 O O . ALA A 1 189 ? -18.016 2.780 19.934 1.00 98.12 189 ALA A O 1
ATOM 1458 N N . GLN A 1 190 ? -18.715 4.367 21.356 1.00 98.31 190 GLN A N 1
ATOM 1459 C CA . GLN A 1 190 ? -19.253 5.247 20.318 1.00 98.31 190 GLN A CA 1
ATOM 1460 C C . GLN A 1 190 ? -18.145 5.746 19.383 1.00 98.31 190 GLN A C 1
ATOM 1462 O O . GLN A 1 190 ? -18.304 5.706 18.168 1.00 98.31 190 GLN A O 1
ATOM 1467 N N . ARG A 1 191 ? -16.987 6.143 19.924 1.00 98.44 191 ARG A N 1
ATOM 1468 C CA . ARG A 1 191 ? -15.828 6.521 19.099 1.00 98.44 191 ARG A CA 1
ATOM 1469 C C . ARG A 1 191 ? -15.329 5.360 18.232 1.00 98.44 191 ARG A C 1
ATOM 1471 O O . ARG A 1 191 ? -14.929 5.588 17.093 1.00 98.44 191 ARG A O 1
ATOM 1478 N N . LEU A 1 192 ? -15.342 4.134 18.757 1.00 98.56 192 LEU A N 1
ATOM 1479 C CA . LEU A 1 192 ? -15.032 2.937 17.975 1.00 98.56 192 LEU A CA 1
ATOM 1480 C C . LEU A 1 192 ? -16.076 2.698 16.872 1.00 98.56 192 LEU A C 1
ATOM 1482 O O . LEU A 1 192 ? -15.679 2.380 15.757 1.00 98.56 192 LEU A O 1
ATOM 1486 N N . SER A 1 193 ? -17.370 2.906 17.151 1.00 98.31 193 SER A N 1
ATOM 1487 C CA . SER A 1 193 ? -18.441 2.842 16.139 1.00 98.31 193 SER A CA 1
ATOM 1488 C C . SER A 1 193 ? -18.166 3.794 14.984 1.00 98.31 193 SER A C 1
ATOM 1490 O O . SER A 1 193 ? -18.070 3.353 13.849 1.00 98.31 193 SER A O 1
ATOM 1492 N N . GLU A 1 194 ? -17.906 5.067 15.285 1.00 98.38 194 GLU A N 1
ATOM 1493 C CA . GLU A 1 194 ? -17.600 6.097 14.285 1.00 98.38 194 GLU A CA 1
ATOM 1494 C C . GLU A 1 194 ? -16.364 5.744 13.440 1.00 98.38 194 GLU A C 1
ATOM 1496 O O . GLU A 1 194 ? -16.326 5.983 12.234 1.00 98.38 194 GLU A O 1
ATOM 1501 N N . ALA A 1 195 ? -15.335 5.145 14.049 1.00 98.50 195 ALA A N 1
ATOM 1502 C CA . ALA A 1 195 ? -14.151 4.693 13.319 1.00 98.50 195 ALA A CA 1
ATOM 1503 C C . ALA A 1 195 ? -14.453 3.497 12.395 1.00 98.50 195 ALA A C 1
ATOM 1505 O O . ALA A 1 195 ? -13.940 3.448 11.274 1.00 98.50 195 ALA A O 1
ATOM 1506 N N . LEU A 1 196 ? -15.282 2.549 12.847 1.00 98.38 196 LEU A N 1
ATOM 1507 C CA . LEU A 1 196 ? -15.741 1.417 12.037 1.00 98.38 196 LEU A CA 1
ATOM 1508 C C . LEU A 1 196 ? -16.634 1.886 10.886 1.00 98.38 196 LEU A C 1
ATOM 1510 O O . LEU A 1 196 ? -16.448 1.418 9.770 1.00 98.38 196 LEU A O 1
ATOM 1514 N N . GLU A 1 197 ? -17.536 2.835 11.133 1.00 97.75 197 GLU A N 1
ATOM 1515 C CA . GLU A 1 197 ? -18.412 3.448 10.129 1.00 97.75 197 GLU A CA 1
ATOM 1516 C C . GLU A 1 197 ? -17.604 4.168 9.052 1.00 97.75 197 GLU A C 1
ATOM 1518 O O . GLU A 1 197 ? -17.793 3.914 7.866 1.00 97.75 197 GLU A O 1
ATOM 1523 N N . GLN A 1 198 ? -16.631 4.996 9.443 1.00 97.31 198 GLN A N 1
ATOM 1524 C CA . GLN A 1 198 ? -15.758 5.673 8.482 1.00 97.31 198 GLN A CA 1
ATOM 1525 C C . GLN A 1 198 ? -14.915 4.696 7.658 1.00 97.31 198 GLN A C 1
ATOM 1527 O O . GLN A 1 198 ? -14.667 4.941 6.475 1.00 97.31 198 GLN A O 1
ATOM 1532 N N . LEU A 1 199 ? -14.441 3.602 8.263 1.00 97.62 199 LEU A N 1
ATOM 1533 C CA . LEU A 1 199 ? -13.727 2.564 7.524 1.00 97.62 199 LEU A CA 1
ATOM 1534 C C . LEU A 1 199 ? -14.669 1.815 6.574 1.00 97.62 199 LEU A C 1
ATOM 1536 O O . LEU A 1 199 ? -14.312 1.628 5.416 1.00 97.62 199 LEU A O 1
ATOM 1540 N N . ALA A 1 200 ? -15.853 1.416 7.039 1.00 97.12 200 ALA A N 1
ATOM 1541 C CA . ALA A 1 200 ? -16.852 0.722 6.233 1.00 97.12 200 ALA A CA 1
ATOM 1542 C C . ALA A 1 200 ? -17.280 1.577 5.038 1.00 97.12 200 ALA A C 1
ATOM 1544 O O . ALA A 1 200 ? -17.191 1.110 3.910 1.00 97.12 200 ALA A O 1
ATOM 1545 N N . GLN A 1 201 ? -17.604 2.854 5.253 1.00 96.38 201 GLN A N 1
ATOM 1546 C CA . GLN A 1 201 ? -17.923 3.789 4.176 1.00 96.38 201 GLN A CA 1
ATOM 1547 C C . GLN A 1 201 ? -16.774 3.897 3.168 1.00 96.38 201 GLN A C 1
ATOM 1549 O O . GLN A 1 201 ? -16.995 3.866 1.962 1.00 96.38 201 GLN A O 1
ATOM 1554 N N . LYS A 1 202 ? -15.521 3.971 3.641 1.00 96.19 202 LYS A N 1
ATOM 1555 C CA . LYS A 1 202 ? -14.367 3.999 2.734 1.00 96.19 202 LYS A CA 1
ATOM 1556 C C . LYS A 1 202 ? -14.252 2.716 1.905 1.00 96.19 202 LYS A C 1
ATOM 1558 O O . LYS A 1 202 ? -13.872 2.791 0.742 1.00 96.19 202 LYS A O 1
ATOM 1563 N N . LEU A 1 203 ? -14.539 1.557 2.496 1.00 96.19 203 LEU A N 1
ATOM 1564 C CA . LEU A 1 203 ? -14.491 0.268 1.805 1.00 96.19 203 LEU A CA 1
ATOM 1565 C C . LEU A 1 203 ? -15.630 0.108 0.791 1.00 96.19 203 LEU A C 1
ATOM 1567 O O . LEU A 1 203 ? -15.404 -0.366 -0.320 1.00 96.19 203 LEU A O 1
ATOM 1571 N N . GLU A 1 204 ? -16.832 0.530 1.167 1.00 95.94 204 GLU A N 1
ATOM 1572 C CA . GLU A 1 204 ? -18.034 0.480 0.339 1.00 95.94 204 GLU A CA 1
ATOM 1573 C C . GLU A 1 204 ? -17.920 1.409 -0.872 1.00 95.94 204 GLU A C 1
ATOM 1575 O O . GLU A 1 204 ? -18.076 0.947 -1.999 1.00 95.94 204 GLU A O 1
ATOM 1580 N N . THR A 1 205 ? -17.545 2.672 -0.659 1.00 94.31 205 THR A N 1
ATOM 1581 C CA . THR A 1 205 ? -17.488 3.684 -1.722 1.00 94.31 205 THR A CA 1
ATOM 1582 C C . THR A 1 205 ? -16.388 3.419 -2.758 1.00 94.31 205 THR A C 1
ATOM 1584 O O . THR A 1 205 ? -16.585 3.711 -3.935 1.00 94.31 205 THR A O 1
ATOM 1587 N N . ASP A 1 206 ? -15.221 2.910 -2.345 1.00 94.19 206 ASP A N 1
ATOM 1588 C CA . ASP A 1 206 ? -14.060 2.786 -3.240 1.00 94.19 206 ASP A CA 1
ATOM 1589 C C . ASP A 1 206 ? -13.836 1.373 -3.800 1.00 94.19 206 ASP A C 1
ATOM 1591 O O . ASP A 1 206 ? -13.159 1.237 -4.822 1.00 94.19 206 ASP A O 1
ATOM 1595 N N . PHE A 1 207 ? -14.330 0.321 -3.136 1.00 93.44 207 PHE A N 1
ATOM 1596 C CA . PHE A 1 207 ? -13.904 -1.050 -3.443 1.00 93.44 207 PHE A CA 1
ATOM 1597 C C . PHE A 1 207 ? -15.062 -2.033 -3.599 1.00 93.44 207 PHE A C 1
ATOM 1599 O O . PHE A 1 207 ? -15.253 -2.568 -4.688 1.00 93.44 207 PHE A O 1
ATOM 1606 N N . VAL A 1 208 ? -15.856 -2.248 -2.550 1.00 91.38 208 VAL A N 1
ATOM 1607 C CA . VAL A 1 208 ? -16.806 -3.372 -2.501 1.00 91.38 208 VAL A CA 1
ATOM 1608 C C . VAL A 1 208 ? -18.163 -3.025 -3.130 1.00 91.38 208 VAL A C 1
ATOM 1610 O O . VAL A 1 208 ? -18.814 -3.895 -3.703 1.00 91.38 208 VAL A O 1
ATOM 1613 N N . HIS A 1 209 ? -18.586 -1.754 -3.078 1.00 89.56 209 HIS A N 1
ATOM 1614 C CA . HIS A 1 209 ? -19.823 -1.246 -3.697 1.00 89.56 209 HIS A CA 1
ATOM 1615 C C . HIS A 1 209 ? -21.087 -2.072 -3.358 1.00 89.56 209 HIS A C 1
ATOM 1617 O O . HIS A 1 209 ? -21.967 -2.268 -4.200 1.00 89.56 209 HIS A O 1
ATOM 1623 N N . THR A 1 210 ? -21.158 -2.632 -2.148 1.00 85.50 210 THR A N 1
ATOM 1624 C CA . THR A 1 210 ? -22.245 -3.500 -1.671 1.00 85.50 210 THR A CA 1
ATOM 1625 C C . THR A 1 210 ? -22.323 -3.468 -0.147 1.00 85.50 210 THR A C 1
ATOM 1627 O O . THR A 1 210 ? -21.299 -3.336 0.524 1.00 85.50 210 THR A O 1
ATOM 1630 N N . GLY A 1 211 ? -23.540 -3.663 0.369 1.00 79.38 211 GLY A N 1
ATOM 1631 C CA . GLY A 1 211 ? -23.860 -3.718 1.792 1.00 79.38 211 GLY A CA 1
ATOM 1632 C C . GLY A 1 211 ? -24.383 -2.379 2.297 1.00 79.38 211 GLY A C 1
ATOM 1633 O O . GLY A 1 211 ? -23.765 -1.345 2.065 1.00 79.38 211 GLY A O 1
ATOM 1634 N N . ASP A 1 212 ? -25.511 -2.408 3.006 1.00 81.94 212 ASP A N 1
ATOM 1635 C CA . ASP A 1 212 ? -26.115 -1.203 3.595 1.00 81.94 212 ASP A CA 1
ATOM 1636 C C . ASP A 1 212 ? -25.638 -0.983 5.045 1.00 81.94 212 ASP A C 1
ATOM 1638 O O . ASP A 1 212 ? -25.778 0.107 5.606 1.00 81.94 212 ASP A O 1
ATOM 1642 N N . GLY A 1 213 ? -25.069 -2.025 5.668 1.00 90.31 213 GLY A N 1
ATOM 1643 C CA . GLY A 1 213 ? -24.576 -2.023 7.046 1.00 90.31 213 GLY A CA 1
ATOM 1644 C C . GLY A 1 213 ? -23.098 -2.394 7.173 1.00 90.31 213 GLY A C 1
ATOM 1645 O O . GLY A 1 213 ? -22.525 -3.071 6.320 1.00 90.31 213 GLY A O 1
ATOM 1646 N N . ILE A 1 214 ? -22.482 -1.988 8.287 1.00 94.06 214 ILE A N 1
ATOM 1647 C CA . ILE A 1 214 ? -21.061 -2.235 8.601 1.00 94.06 214 ILE A CA 1
ATOM 1648 C C . ILE A 1 214 ? -20.722 -3.727 8.503 1.00 94.06 214 ILE A C 1
ATOM 1650 O O . ILE A 1 214 ? -19.693 -4.104 7.946 1.00 94.06 214 ILE A O 1
ATOM 1654 N N . GLU A 1 215 ? -21.588 -4.581 9.044 1.00 93.38 215 GLU A N 1
ATOM 1655 C CA . GLU A 1 215 ? -21.408 -6.028 9.080 1.00 93.38 215 GLU A CA 1
ATOM 1656 C C . GLU A 1 215 ? -21.439 -6.644 7.672 1.00 93.38 215 GLU A C 1
ATOM 1658 O O . GLU A 1 215 ? -20.622 -7.515 7.375 1.00 93.38 215 GLU A O 1
ATOM 1663 N N . GLU A 1 216 ? -22.324 -6.164 6.793 1.00 93.88 216 GLU A N 1
ATOM 1664 C CA . GLU A 1 216 ? -22.413 -6.611 5.397 1.00 93.88 216 GLU A CA 1
ATOM 1665 C C . GLU A 1 216 ? -21.197 -6.155 4.589 1.00 93.88 216 GLU A C 1
ATOM 1667 O O . GLU A 1 216 ? -20.588 -6.960 3.886 1.00 93.88 216 GLU A O 1
ATOM 1672 N N . ILE A 1 217 ? -20.788 -4.892 4.750 1.00 96.00 217 ILE A N 1
ATOM 1673 C CA . ILE A 1 217 ? -19.609 -4.333 4.078 1.00 96.00 217 ILE A CA 1
ATOM 1674 C C . ILE A 1 217 ? -18.346 -5.097 4.494 1.00 96.00 217 ILE A C 1
ATOM 1676 O O . ILE A 1 217 ? -17.526 -5.463 3.651 1.00 96.00 217 ILE A O 1
ATOM 1680 N N . PHE A 1 218 ? -18.170 -5.380 5.789 1.00 96.06 218 PHE A N 1
ATOM 1681 C CA . PHE A 1 218 ? -17.021 -6.154 6.262 1.00 96.06 218 PHE A CA 1
ATOM 1682 C C . PHE A 1 218 ? -17.074 -7.622 5.838 1.00 96.06 218 PHE A C 1
ATOM 1684 O O . PHE A 1 218 ? -16.020 -8.199 5.566 1.00 96.06 218 PHE A O 1
ATOM 1691 N N . ALA A 1 219 ? -18.261 -8.227 5.743 1.00 94.12 219 ALA A N 1
ATOM 1692 C CA . ALA A 1 219 ? -18.411 -9.576 5.206 1.00 94.12 219 ALA A CA 1
ATOM 1693 C C . ALA A 1 219 ? -18.019 -9.636 3.723 1.00 94.12 219 ALA A C 1
ATOM 1695 O O . ALA A 1 219 ? -17.249 -10.513 3.332 1.00 94.12 219 ALA A O 1
ATOM 1696 N N . ALA A 1 220 ? -18.467 -8.670 2.922 1.00 94.56 220 ALA A N 1
ATOM 1697 C CA . ALA A 1 220 ? -18.118 -8.581 1.511 1.00 94.56 220 ALA A CA 1
ATOM 1698 C C . ALA A 1 220 ? -16.619 -8.261 1.311 1.00 94.56 220 ALA A C 1
ATOM 1700 O O . ALA A 1 220 ? -15.958 -8.881 0.479 1.00 94.56 220 ALA A O 1
ATOM 1701 N N . TYR A 1 221 ? -16.024 -7.415 2.162 1.00 94.88 221 TYR A N 1
ATOM 1702 C CA . TYR A 1 221 ? -14.568 -7.226 2.212 1.00 94.88 221 TYR A CA 1
ATOM 1703 C C . TYR A 1 221 ? -13.817 -8.531 2.538 1.00 94.88 221 TYR A C 1
ATOM 1705 O O . TYR A 1 221 ? -12.810 -8.850 1.901 1.00 94.88 221 TYR A O 1
ATOM 1713 N N . ALA A 1 222 ? -14.299 -9.321 3.504 1.00 94.69 222 ALA A N 1
ATOM 1714 C CA . ALA A 1 222 ? -13.723 -10.627 3.820 1.00 94.69 222 ALA A CA 1
ATOM 1715 C C . ALA A 1 222 ? -13.846 -11.610 2.648 1.00 94.69 222 ALA A C 1
ATOM 1717 O O . ALA A 1 222 ? -12.887 -12.328 2.360 1.00 94.69 222 ALA A O 1
ATOM 1718 N N . GLU A 1 223 ? -14.976 -11.616 1.943 1.00 93.75 223 GLU A N 1
ATOM 1719 C CA . GLU A 1 223 ? -15.205 -12.456 0.767 1.00 93.75 223 GLU A CA 1
ATOM 1720 C C . GLU A 1 223 ? -14.249 -12.117 -0.382 1.00 93.75 223 GLU A C 1
ATOM 1722 O O . GLU A 1 223 ? -13.555 -13.007 -0.883 1.00 93.75 223 GLU A O 1
ATOM 1727 N N . GLU A 1 224 ? -14.102 -10.837 -0.736 1.00 93.44 224 GLU A N 1
ATOM 1728 C CA . GLU A 1 224 ? -13.154 -10.406 -1.774 1.00 93.44 224 GLU A CA 1
ATOM 1729 C C . GLU A 1 224 ? -11.697 -10.756 -1.438 1.00 93.44 224 GLU A C 1
ATOM 1731 O O . GLU A 1 224 ? -10.861 -10.970 -2.330 1.00 93.44 224 GLU A O 1
ATOM 1736 N N . HIS A 1 225 ? -11.386 -10.860 -0.145 1.00 93.12 225 HIS A N 1
ATOM 1737 C CA . HIS A 1 225 ? -10.079 -11.261 0.360 1.00 93.12 225 HIS A CA 1
ATOM 1738 C C . HIS A 1 225 ? -9.905 -12.778 0.516 1.00 93.12 225 HIS A C 1
ATOM 1740 O O . HIS A 1 225 ? -8.798 -13.216 0.838 1.00 93.12 225 HIS A O 1
ATOM 1746 N N . GLY A 1 226 ? -10.939 -13.585 0.250 1.00 92.06 226 GLY A N 1
ATOM 1747 C CA . GLY A 1 226 ? -10.913 -15.042 0.423 1.00 92.06 226 GLY A CA 1
ATOM 1748 C C . GLY A 1 226 ? -10.865 -15.475 1.891 1.00 92.06 226 GLY A C 1
ATOM 1749 O O . GLY A 1 226 ? -10.279 -16.502 2.221 1.00 92.06 226 GLY A O 1
ATOM 1750 N N . GLN A 1 227 ? -11.422 -14.652 2.777 1.00 88.50 227 GLN A N 1
ATOM 1751 C CA . GLN A 1 227 ? -11.340 -14.759 4.234 1.00 88.50 227 GLN A CA 1
ATOM 1752 C C . GLN A 1 227 ? -12.717 -14.915 4.889 1.00 88.50 227 GLN A C 1
ATOM 1754 O O . GLN A 1 227 ? -12.847 -14.707 6.098 1.00 88.50 227 GLN A O 1
ATOM 1759 N N . SER A 1 228 ? -13.736 -15.292 4.110 1.00 75.88 228 SER A N 1
ATOM 1760 C CA . SER A 1 228 ? -15.068 -15.625 4.612 1.00 75.88 228 SER A CA 1
ATOM 1761 C C . SER A 1 228 ? -14.946 -16.608 5.776 1.00 75.88 228 SER A C 1
ATOM 1763 O O . SER A 1 228 ? -14.291 -17.648 5.656 1.00 75.88 228 SER A O 1
ATOM 1765 N N . GLN A 1 229 ? -15.538 -16.269 6.923 1.00 59.88 229 GLN A N 1
ATOM 1766 C CA . GLN A 1 229 ? -15.606 -17.203 8.041 1.00 59.88 229 GLN A CA 1
ATOM 1767 C C . GLN A 1 229 ? -16.374 -18.437 7.556 1.00 59.88 229 GLN A C 1
ATOM 1769 O O . GLN A 1 229 ? -17.502 -18.316 7.080 1.00 59.88 229 GLN A O 1
ATOM 1774 N N . ALA A 1 230 ? -15.747 -19.615 7.617 1.00 40.97 230 ALA A N 1
ATOM 1775 C CA . ALA A 1 230 ? -16.496 -20.856 7.502 1.00 40.97 230 ALA A CA 1
ATOM 1776 C C . ALA A 1 230 ? -17.533 -20.848 8.633 1.00 40.97 230 ALA A C 1
ATOM 1778 O O . ALA A 1 230 ? -17.157 -20.643 9.790 1.00 40.97 230 ALA A O 1
ATOM 1779 N N . ALA A 1 231 ? -18.804 -20.960 8.247 1.00 33.00 231 ALA A N 1
ATOM 1780 C CA . ALA A 1 231 ? -19.951 -21.018 9.146 1.00 33.00 231 ALA A CA 1
ATOM 1781 C C . ALA A 1 231 ? -19.796 -22.095 10.230 1.00 33.00 231 ALA A C 1
ATOM 1783 O O . ALA A 1 231 ? -19.181 -23.148 9.935 1.00 33.00 231 ALA A O 1
#

Sequence (231 aa):
MITAVLLWAVLQGVGWALIYYPHVPGGFMHSSGVDPADYPDFVEALYVFFMTLSTLGFGDVVPTDPGIRVAAPLQALTGFALLTAALTWFMQIYPPMSRRRSLALELKLLADTDYAQMIGQFDATTASRTLNVLAEELGKVRIDFTQHSEGFYFREQDPDLSLARQLPHAVKLRDAGAAAPASGVRLSAQRLSEALEQLAQKLETDFVHTGDGIEEIFAAYAEEHGQSQAA

Secondary structure (DSSP, 8-state):
-HHHHHHH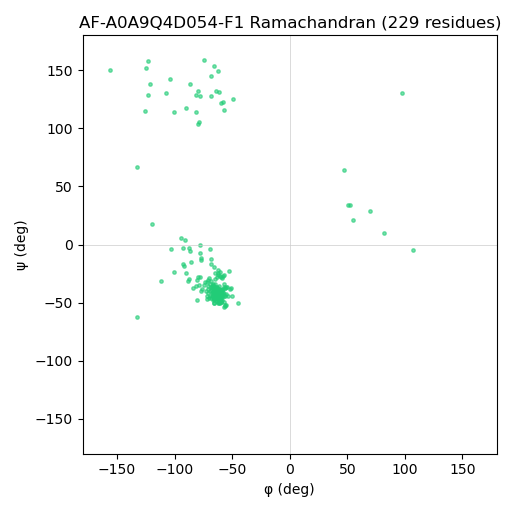HHHHHHHHHHHHGGGTTTTEEE-TT--GGGS-HHHHHHHHHHHHHTT---SSEEE-SHHHHHHHHHHHHHHHHHHHHHHHHHHHHHHHHHHHHHHHHHHHHHHHTTHHHHTTTS-HHHHHHHHHHHHHHHHHHHHHHHH-GGGTT---SSGGG-HHHHHHHHHHHHHHHHT-SSHHHHHHHHHHHHHHHHHHHHHIIIII---SSHHHHHHHHHHHTT-PPP-

pLDDT: mean 92.35, std 6.97, range [33.0, 98.56]

Solvent-accessible surface area (backbone atoms only — not comparable to full-atom values): 12171 Å² total; per-residue (Å²): 100,71,66,54,56,50,48,50,54,48,52,51,36,53,54,49,14,62,66,38,30,87,39,49,65,85,31,45,46,61,37,95,91,59,63,71,88,83,47,59,49,61,60,50,20,37,49,55,36,51,30,44,53,70,68,62,55,88,65,49,71,38,66,66,32,73,67,51,53,56,46,50,61,53,47,32,52,54,35,50,50,50,54,50,50,54,52,52,49,57,65,59,55,50,58,54,53,52,52,44,28,53,52,8,39,51,36,40,55,41,52,79,64,46,40,44,81,46,44,74,75,47,57,55,65,61,42,20,47,55,35,43,51,53,22,51,52,40,46,50,50,42,50,38,50,70,77,40,54,73,61,66,80,60,63,59,86,52,68,63,42,19,39,53,52,25,49,64,46,54,52,48,38,26,53,38,26,54,70,32,89,47,68,63,22,25,53,21,14,50,50,27,44,54,25,50,48,55,33,32,50,53,43,26,76,74,71,64,72,47,62,98,46,60,68,46,26,44,49,51,48,5,46,80,48,75,39,58,77,81,129

Nearest PDB structures (foldseek):
  8zyp-assembly1_A  TM=6.842E-01  e=4.869E-01  Homo sapiens
  8vta-assembly1_A  TM=3.624E-01  e=5.101E-01  Spirochaeta thermophila
  8vt9-assembly1_A  TM=3.459E-01  e=3.858E-01  Spirochaeta thermophila
  7yid-assembly1_A  TM=2.910E-01  e=2.010E-01  Homo sapiens